Protein AF-A0AAW4ZM99-F1 (afdb_monomer)

Sequence (292 aa):
MDTIFTFDWLKVKPEVLDGIQNGMITLRDGVAYWAEGTGKAGIAQHMPLKQVPFDPEKLNDISKLIQSTHTTQMAAIGLSTTIIIGAIVVQTMYLAKKIDKLQKTIDLISSDINAQNVMFYMEKLSKYFGAIESARVLLLDKSFVSETQDIAANLISQLSIERNEVLSLIDNLISFADQLTDRHLDQMLDFITMVLDIMPKAIYLESQLCDRYGKFNLSEHLMRENTKRYNITLQYYRDWCNSKTKATIRGISDPVALTFYEKKDDLKNLFNSSNNTALLQQLIRPSLDLVI

Foldseek 3Di:
DDKDKFFPVVPDDPCLVVCQVVVQWFDALQFIFGFPPNPDADTPGRTHIDIDDDDLVCLVPPVVVLVVPDPPDCNPGDLAHRSFLRVLVSLLVVVVVVLVVLVVLLVVVCVPDPNPVSVVLNVLSCQLSVLLVVLSVVSNDLVCLVVCVVVLVVSLVSNVVSLVVNLVVLVVLLVCLVVDDLSNNLSSLSNSLSCLLSSLSSLLSSLSSCVSNVNNVVSLVSLQVSLVSSVVSLVSNVVSLVVLCVCVVVVVDDPNNVSSVVCVVSNVCSNPPPVSVSSSDRGGGGRHDPPD

Secondary structure (DSSP, 8-state):
-EEEEEE-GGGS-HHHHHHHHTTSEEEETTEEEEBTTSS--SEEEEPPEEEEEE-GGGGGGHHHHHHTT-SSS-TTS-TTTTTHHHHHHHHHHHHHHHHHHHHHHHHHHHTTS-THHHHHHHHHHHHHHHHHHHHHHHHH-STTTTTSHHHHHHHHHHHHHHHHHHHHHHHHHHHHGGGS-HHHHHHHHHHHHHHHHHHHHHHHHHHHHHHHTT-HHHHHHHHHHHHHHHHHHHHHHHHHHHHHHHHHHTT---THHHHHHHTHHHHHHHHT-HHHHHHTPPPPPB------

Solvent-accessible surface area (backbone atoms only — not comparable to full-atom values): 16400 Å² total; per-residue (Å²): 126,52,74,36,63,38,69,33,68,91,73,51,53,68,70,56,53,53,24,40,68,72,63,39,30,34,62,53,91,58,29,31,21,19,13,60,92,62,90,51,58,31,78,75,42,76,60,45,73,37,80,42,85,40,62,81,89,53,56,89,41,54,66,48,65,63,51,72,68,64,76,90,78,60,91,87,56,71,81,75,41,65,62,44,75,44,48,45,58,53,50,50,56,49,44,53,55,46,49,55,48,47,52,54,52,43,56,65,46,39,79,79,42,83,56,65,65,53,52,53,55,50,50,43,50,52,52,32,51,52,45,49,52,52,51,50,58,63,66,74,49,78,86,50,49,82,82,40,51,71,59,49,55,54,48,57,51,48,44,57,52,31,51,52,53,42,53,51,48,48,55,48,50,64,70,50,46,84,78,53,57,68,74,56,39,51,51,49,50,54,48,52,52,52,51,65,61,45,47,39,60,52,52,39,50,54,28,48,54,28,44,72,73,70,36,50,70,56,19,29,52,48,34,47,52,50,38,51,55,49,51,53,49,54,48,53,52,49,52,52,55,50,51,51,55,51,41,39,75,72,65,53,89,50,82,58,45,56,54,57,61,75,43,43,64,63,53,51,48,60,77,64,36,64,65,50,56,47,53,45,51,71,59,73,59,64,20,66,68,77,79,124

Mean predicted aligned error: 10.96 Å

Radius of gyration: 20.97 Å; Cα contacts (8 Å, |Δi|>4): 303; chains: 1; bounding box: 59×44×62 Å

pLDDT: mean 72.01, std 17.91, range [28.47, 95.94]

Organism: Photobacterium phosphoreum (NCBI:txid659)

Structure (mmCIF, N/CA/C/O backbone):
data_AF-A0AAW4ZM99-F1
#
_entry.id   AF-A0AAW4ZM99-F1
#
loop_
_atom_site.group_PDB
_atom_site.id
_atom_site.type_symbol
_atom_site.label_atom_id
_atom_site.label_alt_id
_atom_site.label_comp_id
_atom_site.label_asym_id
_atom_site.label_entity_id
_atom_site.label_seq_id
_atom_site.pdbx_PDB_ins_code
_atom_site.Cartn_x
_atom_site.Cartn_y
_atom_site.Cartn_z
_atom_site.occupancy
_atom_site.B_iso_or_equiv
_atom_site.auth_seq_id
_atom_site.auth_comp_id
_atom_site.auth_asym_id
_atom_site.auth_atom_id
_atom_site.pdbx_PDB_model_num
ATOM 1 N N . MET A 1 1 ? -1.207 -26.743 5.760 1.00 48.69 1 MET A N 1
ATOM 2 C CA . MET A 1 1 ? -2.203 -25.702 5.438 1.00 48.69 1 MET A CA 1
ATOM 3 C C . MET A 1 1 ? -2.152 -24.712 6.569 1.00 48.69 1 MET A C 1
ATOM 5 O O . MET A 1 1 ? -2.410 -25.112 7.699 1.00 48.69 1 MET A O 1
ATOM 9 N N . ASP A 1 2 ? -1.763 -23.480 6.272 1.00 51.44 2 ASP A N 1
ATOM 10 C CA . ASP A 1 2 ? -1.769 -22.410 7.265 1.00 51.44 2 ASP A CA 1
ATOM 11 C C . ASP A 1 2 ? -3.201 -21.901 7.446 1.00 51.44 2 ASP A C 1
ATOM 13 O O . ASP A 1 2 ? -4.059 -22.105 6.588 1.00 51.44 2 ASP A O 1
ATOM 17 N N . THR A 1 3 ? -3.494 -21.268 8.575 1.00 53.41 3 THR A N 1
ATOM 18 C CA . THR A 1 3 ? -4.812 -20.685 8.856 1.00 53.41 3 THR A CA 1
ATOM 19 C C . THR A 1 3 ? -4.704 -19.174 8.925 1.00 53.41 3 THR A C 1
ATOM 21 O O . THR A 1 3 ? -3.813 -18.650 9.591 1.00 53.41 3 THR A O 1
ATOM 24 N N . ILE A 1 4 ? -5.642 -18.473 8.292 1.00 55.59 4 ILE A N 1
ATOM 25 C CA . ILE A 1 4 ? -5.783 -17.017 8.413 1.00 55.59 4 ILE A CA 1
ATOM 26 C C . ILE A 1 4 ? -7.093 -16.673 9.120 1.00 55.59 4 ILE A C 1
ATOM 28 O O . ILE A 1 4 ? -8.043 -17.458 9.114 1.00 55.59 4 ILE A O 1
ATOM 32 N N . PHE A 1 5 ? -7.160 -15.479 9.702 1.00 60.97 5 PHE A N 1
ATOM 33 C CA . PHE A 1 5 ? -8.406 -14.919 10.217 1.00 60.97 5 PHE A CA 1
ATOM 34 C C . PHE A 1 5 ? -9.074 -14.036 9.160 1.00 60.97 5 PHE A C 1
ATOM 36 O O . PHE A 1 5 ? -8.413 -13.234 8.501 1.00 60.97 5 PHE A O 1
ATOM 43 N N . THR A 1 6 ? -10.390 -14.172 9.023 1.00 60.94 6 THR A N 1
ATOM 44 C CA . THR A 1 6 ? -11.254 -13.323 8.187 1.00 60.94 6 THR A CA 1
ATOM 45 C C . THR A 1 6 ? -12.516 -12.939 8.958 1.00 60.94 6 THR A C 1
ATOM 47 O O . THR A 1 6 ? -12.786 -13.513 10.016 1.00 60.94 6 THR A O 1
ATOM 50 N N . PHE A 1 7 ? -13.300 -11.981 8.460 1.00 66.44 7 PHE A N 1
ATOM 51 C CA . PHE A 1 7 ? -14.547 -11.592 9.118 1.00 66.44 7 PHE A CA 1
ATOM 52 C C . PHE A 1 7 ? -15.607 -12.691 9.004 1.00 66.44 7 PHE A C 1
ATOM 54 O O . PHE A 1 7 ? -15.829 -13.301 7.953 1.00 66.44 7 PHE A O 1
ATOM 61 N N . ASP A 1 8 ? -16.290 -12.937 10.115 1.00 73.69 8 ASP A N 1
ATOM 62 C CA . ASP A 1 8 ? -17.460 -13.796 10.174 1.00 73.69 8 ASP A CA 1
ATOM 63 C C . ASP A 1 8 ? -18.710 -12.979 9.835 1.00 73.69 8 ASP A C 1
ATOM 65 O O . ASP A 1 8 ? -19.460 -12.557 10.712 1.00 73.69 8 ASP A O 1
ATOM 69 N N . TRP A 1 9 ? -18.917 -12.728 8.541 1.00 75.12 9 TRP A N 1
ATOM 70 C CA . TRP A 1 9 ? -20.028 -11.914 8.034 1.00 75.12 9 TRP A CA 1
ATOM 71 C C . TRP A 1 9 ? -21.414 -12.388 8.489 1.00 75.12 9 TRP A C 1
ATOM 73 O O . TRP A 1 9 ? -22.319 -11.572 8.619 1.00 75.12 9 TRP A O 1
ATOM 83 N N . LEU A 1 10 ? -21.569 -13.676 8.812 1.00 77.19 10 LEU A N 1
ATOM 84 C CA . LEU A 1 10 ? -22.813 -14.233 9.356 1.00 77.19 10 LEU A CA 1
ATOM 85 C C . LEU A 1 10 ? -23.133 -13.717 10.768 1.00 77.19 10 LEU A C 1
ATOM 87 O O . LEU A 1 10 ? -24.280 -13.776 11.200 1.00 77.19 10 LEU A O 1
ATOM 91 N N . LYS A 1 11 ? -22.124 -13.222 11.492 1.00 81.62 11 LYS A N 1
ATOM 92 C CA . LYS A 1 11 ? -22.247 -12.644 12.838 1.00 81.62 11 LYS A CA 1
ATOM 93 C C . LYS A 1 11 ? -22.223 -11.111 12.835 1.00 81.62 11 LYS A C 1
ATOM 95 O O . LYS A 1 11 ? -22.213 -10.490 13.901 1.00 81.62 11 LYS A O 1
ATOM 100 N N . VAL A 1 12 ? -22.179 -10.484 11.662 1.00 79.19 12 VAL A N 1
ATOM 101 C CA . VAL A 1 12 ? -22.263 -9.025 11.536 1.00 79.19 12 VAL A CA 1
ATOM 102 C C . VAL A 1 12 ? -23.731 -8.611 11.628 1.00 79.19 12 VAL A C 1
ATOM 104 O O . VAL A 1 12 ? -24.602 -9.250 11.040 1.00 79.19 12 VAL A O 1
ATOM 107 N N . LYS A 1 13 ? -24.025 -7.563 12.406 1.00 88.44 13 LYS A N 1
ATOM 108 C CA . LYS A 1 13 ? -25.397 -7.069 12.588 1.00 88.44 13 LYS A CA 1
ATOM 109 C C . LYS A 1 13 ? -25.975 -6.612 11.235 1.00 88.44 13 LYS A C 1
ATOM 111 O O . LYS A 1 13 ? -25.251 -5.950 10.492 1.00 88.44 13 LYS A O 1
ATOM 116 N N . PRO A 1 14 ? -27.268 -6.850 10.941 1.00 86.69 14 PRO A N 1
ATOM 117 C CA . PRO A 1 14 ? -27.900 -6.376 9.705 1.00 86.69 14 PRO A CA 1
ATOM 118 C C . PRO A 1 14 ? -27.740 -4.868 9.476 1.00 86.69 14 PRO A C 1
ATOM 120 O O . PRO A 1 14 ? -27.336 -4.456 8.400 1.00 86.69 14 PRO A O 1
ATOM 123 N N . GLU A 1 15 ? -27.923 -4.052 10.518 1.00 87.81 15 GLU A N 1
ATOM 124 C CA . GLU A 1 15 ? -27.709 -2.597 10.451 1.00 87.81 15 GLU A CA 1
ATOM 125 C C . GLU A 1 15 ? -26.266 -2.225 10.070 1.00 87.81 15 GLU A C 1
ATOM 127 O O . GLU A 1 15 ? -26.036 -1.239 9.373 1.00 87.81 15 GLU A O 1
ATOM 132 N N . VAL A 1 16 ? -25.288 -3.022 10.510 1.00 80.69 16 VAL A N 1
ATOM 133 C CA . VAL A 1 16 ? -23.881 -2.811 10.159 1.00 80.69 16 VAL A CA 1
ATOM 134 C C . VAL A 1 16 ? -23.637 -3.190 8.707 1.00 80.69 16 VAL A C 1
ATOM 136 O O . VAL A 1 16 ? -22.974 -2.444 7.997 1.00 80.69 16 VAL A O 1
ATOM 139 N N . LEU A 1 17 ? -24.207 -4.306 8.249 1.00 75.75 17 LEU A N 1
ATOM 140 C CA . LEU A 1 17 ? -24.152 -4.707 6.845 1.00 75.75 17 LEU A CA 1
ATOM 141 C C . LE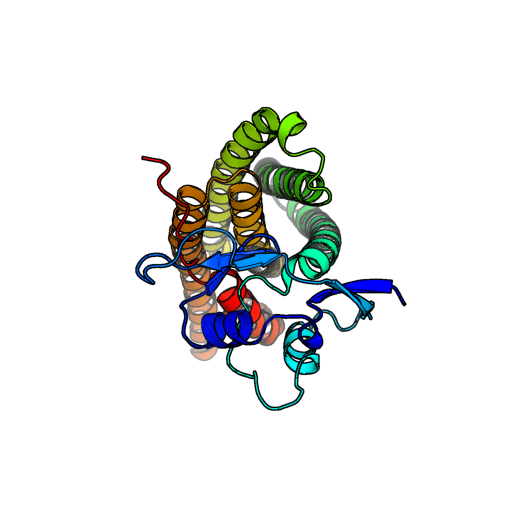U A 1 17 ? -24.751 -3.614 5.959 1.00 75.75 17 LEU A C 1
ATOM 143 O O . LEU A 1 17 ? -24.023 -3.079 5.127 1.00 75.75 17 LEU A O 1
ATOM 147 N N . ASP A 1 18 ? -26.004 -3.222 6.199 1.00 76.00 18 ASP A N 1
ATOM 148 C CA . ASP A 1 18 ? -26.724 -2.179 5.456 1.00 76.00 18 ASP A CA 1
ATOM 149 C C . ASP A 1 18 ? -25.990 -0.833 5.491 1.00 76.00 18 ASP A C 1
ATOM 151 O O . ASP A 1 18 ? -25.879 -0.144 4.474 1.00 76.00 18 ASP A O 1
ATOM 155 N N . GLY A 1 19 ? -25.441 -0.462 6.651 1.00 75.69 19 GLY A N 1
ATOM 156 C CA . GLY A 1 19 ? -24.645 0.749 6.800 1.00 75.69 19 GLY A CA 1
ATOM 157 C C . GLY A 1 19 ? -23.363 0.717 5.966 1.00 75.69 19 GLY A C 1
ATOM 158 O O . GLY A 1 19 ? -23.014 1.733 5.369 1.00 75.69 19 GLY A O 1
ATOM 159 N N . ILE A 1 20 ? -22.691 -0.435 5.856 1.00 73.94 20 ILE A N 1
ATOM 160 C CA . ILE A 1 20 ? -21.535 -0.596 4.959 1.00 73.94 20 ILE A CA 1
ATOM 161 C C . ILE A 1 20 ? -21.994 -0.504 3.493 1.00 73.94 20 ILE A C 1
ATOM 163 O O . ILE A 1 20 ? -21.316 0.144 2.697 1.00 73.94 20 ILE A O 1
ATOM 167 N N . GLN A 1 21 ? -23.144 -1.091 3.122 1.00 67.88 21 GLN A N 1
ATOM 168 C CA . GLN A 1 21 ? -23.642 -1.046 1.733 1.00 67.88 21 GLN A CA 1
ATOM 169 C C . GLN A 1 21 ? -23.939 0.380 1.267 1.00 67.88 21 GLN A C 1
ATOM 171 O O . GLN A 1 21 ? -23.644 0.740 0.129 1.00 67.88 21 GLN A O 1
ATOM 176 N N . ASN A 1 22 ? -24.494 1.193 2.162 1.00 75.56 22 ASN A N 1
ATOM 177 C CA . ASN A 1 22 ? -24.948 2.546 1.856 1.00 75.56 22 ASN A CA 1
ATOM 178 C C . ASN A 1 22 ? -23.913 3.630 2.210 1.00 75.56 22 ASN A C 1
ATOM 180 O O . ASN A 1 22 ? -24.234 4.816 2.182 1.00 75.56 22 ASN A O 1
ATOM 184 N N . GLY A 1 23 ? -22.683 3.243 2.571 1.00 73.81 23 GLY A N 1
ATOM 185 C CA . GLY A 1 23 ? -21.592 4.170 2.901 1.00 73.81 23 GLY A CA 1
ATOM 186 C C . GLY A 1 23 ? -21.747 4.908 4.237 1.00 73.81 23 GLY A C 1
ATOM 187 O O . GLY A 1 23 ? -20.990 5.834 4.516 1.00 73.81 23 GLY A O 1
ATOM 188 N N . MET A 1 24 ? -22.705 4.505 5.075 1.00 78.94 24 MET A N 1
ATOM 189 C CA . MET A 1 24 ? -22.930 5.076 6.407 1.00 78.94 24 MET A CA 1
ATOM 190 C C . MET A 1 24 ? -21.993 4.498 7.473 1.00 78.94 24 MET A C 1
ATOM 192 O O . MET A 1 24 ? -21.856 5.075 8.549 1.00 78.94 24 MET A O 1
ATOM 196 N N . ILE A 1 25 ? -21.360 3.358 7.201 1.00 79.69 25 ILE A N 1
ATOM 197 C CA . ILE A 1 25 ? -20.378 2.729 8.082 1.00 79.69 25 ILE A CA 1
ATOM 198 C C . ILE A 1 25 ? -19.076 2.520 7.321 1.00 79.69 25 ILE A C 1
ATOM 200 O O . ILE A 1 25 ? -19.060 2.009 6.203 1.00 79.69 25 ILE A O 1
ATOM 204 N N . THR A 1 26 ? -17.977 2.882 7.973 1.00 76.62 26 THR A N 1
ATOM 205 C CA . THR A 1 26 ? -16.611 2.638 7.516 1.00 76.62 26 THR A CA 1
ATOM 206 C C . THR A 1 26 ? -15.941 1.620 8.429 1.00 76.62 26 THR A C 1
ATOM 208 O O . THR A 1 26 ? -16.174 1.596 9.638 1.00 76.62 26 THR A O 1
ATOM 211 N N . LEU A 1 27 ? -15.105 0.759 7.861 1.00 76.12 27 LEU A N 1
ATOM 212 C CA . LEU A 1 27 ? -14.316 -0.195 8.626 1.00 76.12 27 LEU A CA 1
ATOM 213 C C . LEU A 1 27 ? -12.922 0.405 8.840 1.00 76.12 27 LEU A C 1
ATOM 215 O O . LEU A 1 27 ? -12.308 0.903 7.903 1.00 76.12 27 LEU A O 1
ATOM 219 N N . ARG A 1 28 ? -12.404 0.387 10.069 1.00 73.62 28 ARG A N 1
ATOM 220 C CA . ARG A 1 28 ? -11.026 0.803 10.390 1.00 73.62 28 ARG A CA 1
ATOM 221 C C . ARG A 1 28 ? -10.448 -0.170 11.409 1.00 73.62 28 ARG A C 1
ATOM 223 O O . ARG A 1 28 ? -11.099 -0.445 12.412 1.00 73.62 28 ARG A O 1
ATOM 230 N N . ASP A 1 29 ? -9.267 -0.727 11.136 1.00 72.56 29 ASP A N 1
ATOM 231 C CA . ASP A 1 29 ? -8.556 -1.638 12.050 1.00 72.56 29 ASP A CA 1
ATOM 232 C C . ASP A 1 29 ? -9.468 -2.743 12.647 1.00 72.56 29 ASP A C 1
ATOM 234 O O . ASP A 1 29 ? -9.487 -2.991 13.849 1.00 72.56 29 ASP A O 1
ATOM 238 N N . GLY A 1 30 ? -10.300 -3.400 11.831 1.00 71.50 30 GLY A N 1
ATOM 239 C CA . GLY A 1 30 ? -11.198 -4.470 12.306 1.00 71.50 30 GLY A CA 1
ATOM 240 C C . GLY A 1 30 ? -12.411 -4.010 13.129 1.00 71.50 30 GLY A C 1
ATOM 241 O O . GLY A 1 30 ? -13.061 -4.829 13.782 1.00 71.50 30 GLY A O 1
ATOM 242 N N . VAL A 1 31 ? -12.735 -2.719 13.110 1.00 78.56 31 VAL A N 1
ATOM 243 C CA . VAL A 1 31 ? -13.883 -2.135 13.810 1.00 78.56 31 VAL A CA 1
ATOM 244 C C . VAL A 1 31 ? -14.746 -1.353 12.820 1.00 78.56 31 VAL A C 1
ATOM 246 O O . VAL A 1 31 ? -14.236 -0.609 11.986 1.00 78.56 31 VAL A O 1
ATOM 249 N N . ALA A 1 32 ? -16.060 -1.545 12.890 1.00 83.56 32 ALA A N 1
ATOM 250 C CA . ALA A 1 32 ? -17.050 -0.778 12.147 1.00 83.56 32 ALA A CA 1
ATOM 251 C C . ALA A 1 32 ? -17.391 0.504 12.908 1.00 83.56 32 ALA A C 1
ATOM 253 O O . ALA A 1 32 ? -17.839 0.443 14.055 1.00 83.56 32 ALA A O 1
ATOM 254 N N . TYR A 1 33 ? -17.211 1.647 12.253 1.00 82.31 33 TYR A N 1
ATOM 255 C CA . TYR A 1 33 ? -17.519 2.979 12.761 1.00 82.31 33 TYR A CA 1
ATOM 256 C C . TYR A 1 33 ? -18.600 3.635 11.916 1.00 82.31 33 TYR A C 1
ATOM 258 O O . TYR A 1 33 ? -18.618 3.469 10.696 1.00 82.31 33 TYR A O 1
ATOM 266 N N . TRP A 1 34 ? -19.450 4.441 12.543 1.00 86.00 34 TRP A N 1
ATOM 267 C CA . TRP A 1 34 ? -20.324 5.340 11.795 1.00 86.00 34 TRP A CA 1
ATOM 268 C C . TRP A 1 34 ? -19.491 6.364 11.025 1.00 86.00 34 TRP A C 1
ATOM 270 O O . TRP A 1 34 ? -18.500 6.882 11.540 1.00 86.00 34 TRP A O 1
ATOM 280 N N . ALA A 1 35 ? -19.862 6.633 9.779 1.00 84.38 35 ALA A N 1
ATOM 281 C CA . ALA A 1 35 ? -19.223 7.652 8.961 1.00 84.38 35 ALA A CA 1
ATOM 282 C C . ALA A 1 35 ? -19.687 9.055 9.379 1.00 84.38 35 ALA A C 1
ATOM 284 O O . ALA A 1 35 ? -20.795 9.247 9.894 1.00 84.38 35 ALA A O 1
ATOM 285 N N . GLU A 1 36 ? -18.837 10.051 9.144 1.00 80.00 36 GLU A N 1
ATOM 286 C CA . GLU A 1 36 ? -19.191 11.455 9.352 1.00 80.00 36 GLU A CA 1
ATOM 287 C C . GLU A 1 36 ? -20.404 11.864 8.492 1.00 80.00 36 GLU A C 1
ATOM 289 O O . GLU A 1 36 ? -20.566 11.414 7.360 1.00 80.00 36 GLU A O 1
ATOM 294 N N . GLY A 1 37 ? -21.289 12.703 9.043 1.00 79.44 37 GLY A N 1
ATOM 295 C CA . GLY A 1 37 ? -22.491 13.180 8.344 1.00 79.44 37 GLY A CA 1
ATOM 296 C C . GLY A 1 37 ? -23.702 12.239 8.385 1.00 79.44 37 GLY A C 1
ATOM 297 O O . GLY A 1 37 ? -24.747 12.582 7.842 1.00 79.44 37 GLY A O 1
ATOM 298 N N . THR A 1 38 ? -23.607 11.087 9.059 1.00 80.19 38 THR A N 1
ATOM 299 C CA . THR A 1 38 ? -24.712 10.108 9.164 1.00 80.19 38 THR A CA 1
ATOM 300 C C . THR A 1 38 ? -25.672 10.362 10.332 1.00 80.19 38 THR A C 1
ATOM 302 O O . THR A 1 38 ? -26.704 9.702 10.440 1.00 80.19 38 THR A O 1
ATOM 305 N N . GLY A 1 39 ? -25.341 11.297 11.230 1.00 80.94 39 GLY A N 1
ATOM 306 C CA . GLY A 1 39 ? -26.101 11.569 12.459 1.00 80.94 39 GLY A CA 1
ATOM 307 C C . GLY A 1 39 ? -25.886 10.546 13.583 1.00 80.94 39 GLY A C 1
ATOM 308 O O . GLY A 1 39 ? -26.437 10.720 14.667 1.00 80.94 39 GLY A O 1
ATOM 309 N N . LYS A 1 40 ? -25.075 9.506 13.348 1.00 85.19 40 LYS A N 1
ATOM 310 C CA . LYS A 1 40 ? -24.595 8.547 14.353 1.00 85.19 40 LYS A CA 1
ATOM 311 C C . LYS A 1 40 ? -23.076 8.658 14.482 1.00 85.19 40 LYS A C 1
ATOM 313 O O . LYS A 1 40 ? -22.402 9.047 13.530 1.00 85.19 40 LYS A O 1
ATOM 318 N N . ALA A 1 41 ? -22.549 8.303 15.648 1.00 87.00 41 ALA A N 1
ATOM 319 C CA . ALA A 1 41 ? -21.134 8.426 15.971 1.00 87.00 41 ALA A CA 1
ATOM 320 C C . ALA A 1 41 ? -20.634 7.223 16.784 1.00 87.00 41 ALA A C 1
ATOM 322 O O . ALA A 1 41 ? -21.416 6.454 17.347 1.00 87.00 41 ALA A O 1
ATOM 323 N N . GLY A 1 42 ? -19.318 7.029 16.779 1.00 86.81 42 GLY A N 1
ATOM 324 C CA . GLY A 1 42 ? -18.629 5.977 17.512 1.00 86.81 42 GLY A CA 1
ATOM 325 C C . GLY A 1 42 ? -18.614 4.614 16.813 1.00 86.81 42 GLY A C 1
ATOM 326 O O . GLY A 1 42 ? -18.766 4.484 15.594 1.00 86.81 42 GLY A O 1
ATOM 327 N 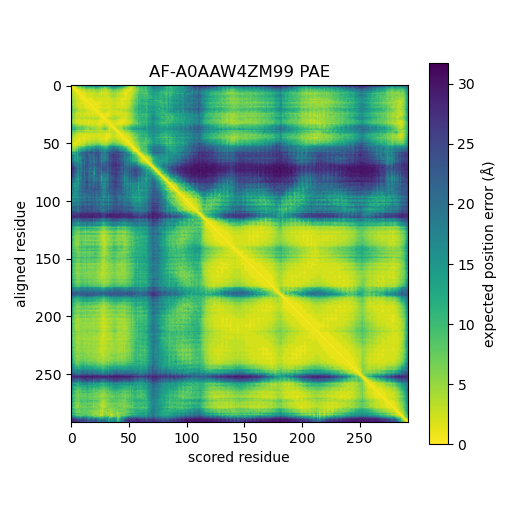N . ILE A 1 43 ? -18.366 3.580 17.619 1.00 89.81 43 ILE A N 1
ATOM 328 C CA . ILE A 1 43 ? -18.245 2.188 17.174 1.00 89.81 43 ILE A CA 1
ATOM 329 C C . ILE A 1 43 ? -19.641 1.599 16.952 1.00 89.81 43 ILE A C 1
ATOM 331 O O . ILE A 1 43 ? -20.426 1.464 17.887 1.00 89.81 43 ILE A O 1
ATOM 335 N N . ALA A 1 44 ? -19.924 1.170 15.724 1.00 88.31 44 ALA A N 1
ATOM 336 C CA . ALA A 1 44 ? -21.125 0.409 15.395 1.00 88.31 44 ALA A CA 1
ATOM 337 C C . ALA A 1 44 ? -20.989 -1.069 15.820 1.00 88.31 44 ALA A C 1
ATOM 339 O O . ALA A 1 44 ? -21.913 -1.658 16.399 1.00 88.31 44 ALA A O 1
ATOM 340 N N . GLN A 1 45 ? -19.827 -1.680 15.549 1.00 87.56 45 GLN A N 1
ATOM 341 C CA . GLN A 1 45 ? -19.528 -3.067 15.921 1.00 87.56 45 GLN A CA 1
ATOM 342 C C . GLN A 1 45 ? -18.028 -3.395 15.809 1.00 87.56 45 GLN A C 1
ATOM 344 O O . GLN A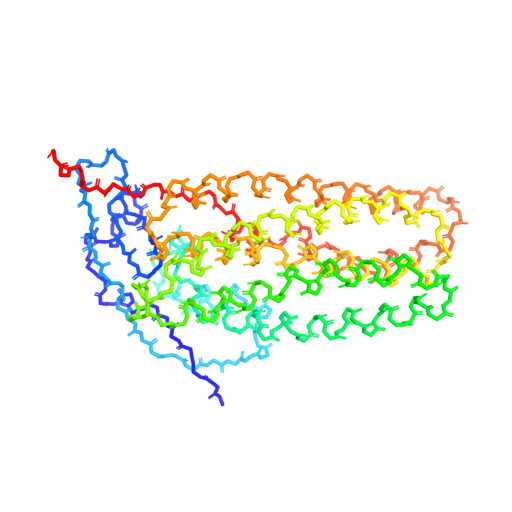 1 45 ? -17.383 -3.068 14.820 1.00 87.56 45 GLN A O 1
ATOM 349 N N . HIS A 1 46 ? -17.480 -4.139 16.773 1.00 85.44 46 HIS A N 1
ATOM 350 C CA . HIS A 1 46 ? -16.211 -4.851 16.576 1.00 85.44 46 HIS A CA 1
ATOM 351 C C . HIS A 1 46 ? -16.433 -6.051 15.652 1.00 85.44 46 HIS A C 1
ATOM 353 O O . HIS A 1 46 ? -17.325 -6.866 15.910 1.00 85.44 46 HIS A O 1
ATOM 359 N N . MET A 1 47 ? -15.648 -6.163 14.578 1.00 77.75 47 MET A N 1
ATOM 360 C CA . MET A 1 47 ? -15.913 -7.168 13.552 1.00 77.75 47 MET A CA 1
ATOM 361 C C . MET A 1 47 ? -15.575 -8.573 14.065 1.00 77.75 47 MET A C 1
ATOM 363 O O . MET A 1 47 ? -14.452 -8.809 14.516 1.00 77.75 47 MET A O 1
ATOM 367 N N . PRO A 1 48 ? -16.528 -9.521 14.012 1.00 76.38 48 PRO A N 1
ATOM 368 C CA . PRO A 1 48 ? -16.292 -10.885 14.457 1.00 76.38 48 PRO A CA 1
ATOM 369 C C . PRO A 1 48 ? -15.312 -11.578 13.508 1.00 76.38 48 PRO A C 1
ATOM 371 O O . PRO A 1 48 ? -15.399 -11.412 12.293 1.00 76.38 48 PRO A O 1
ATOM 374 N N . LEU A 1 49 ? -14.400 -12.378 14.058 1.00 70.81 49 LEU A N 1
ATOM 375 C CA . LEU A 1 49 ? -13.390 -13.109 13.294 1.00 70.81 49 LEU A CA 1
ATOM 376 C C . LEU A 1 49 ? -13.684 -14.610 13.277 1.00 70.81 49 LEU A C 1
ATOM 378 O O . LEU A 1 49 ? -14.153 -15.178 14.264 1.00 70.81 49 LEU A O 1
ATOM 382 N N . LYS A 1 50 ? -13.347 -15.261 12.164 1.00 64.88 50 LYS A N 1
ATOM 383 C CA . LYS A 1 50 ? -13.301 -16.719 12.021 1.00 64.88 50 LYS A CA 1
ATOM 384 C C . LYS A 1 50 ? -11.990 -17.151 11.377 1.00 64.88 50 LYS A C 1
ATOM 386 O O . LYS A 1 50 ? -11.418 -16.419 10.571 1.00 64.88 50 LYS A O 1
ATOM 391 N N . GLN A 1 51 ? -11.538 -18.350 11.719 1.00 65.00 51 GLN A N 1
ATOM 392 C CA . GLN A 1 51 ? -10.387 -18.971 11.071 1.00 65.00 51 GLN A CA 1
ATOM 393 C C . GLN A 1 51 ? -10.819 -19.656 9.779 1.00 65.00 51 GLN A C 1
ATOM 395 O O . GLN A 1 51 ? -11.860 -20.316 9.737 1.00 65.00 51 GLN A O 1
ATOM 400 N N . VAL A 1 52 ? -10.008 -19.513 8.736 1.00 60.66 52 VAL A N 1
ATOM 401 C CA . VAL A 1 52 ? -10.177 -20.225 7.470 1.00 60.66 52 VAL A CA 1
ATOM 402 C C . VAL A 1 52 ? -8.844 -20.828 7.022 1.00 60.66 52 VAL A C 1
ATOM 404 O O . VAL A 1 52 ? -7.793 -20.209 7.221 1.00 60.66 52 VAL A O 1
ATOM 407 N N . PRO A 1 53 ? -8.860 -22.038 6.437 1.00 60.72 53 PRO A N 1
ATOM 408 C CA . PRO A 1 53 ? -7.665 -22.637 5.867 1.00 60.72 53 PRO A CA 1
ATOM 409 C C . PRO A 1 53 ? -7.183 -21.816 4.667 1.00 60.72 53 PRO A C 1
ATOM 411 O O . PRO A 1 53 ? -7.980 -21.356 3.848 1.00 60.72 53 PRO A O 1
ATOM 414 N N . PHE A 1 54 ? -5.870 -21.644 4.570 1.00 57.19 54 PHE A N 1
ATOM 415 C CA . PHE A 1 54 ? -5.202 -20.819 3.578 1.00 57.19 54 PHE A CA 1
ATOM 416 C C . PHE A 1 54 ? -4.074 -21.583 2.885 1.00 57.19 54 PHE A C 1
ATOM 418 O O . PHE A 1 54 ? -3.352 -22.383 3.488 1.00 57.19 54 PHE A O 1
ATOM 425 N N . ASP A 1 55 ? -3.950 -21.312 1.591 1.00 53.66 55 ASP A N 1
ATOM 426 C CA . ASP A 1 55 ? -2.921 -21.848 0.713 1.00 53.66 55 ASP A CA 1
ATOM 427 C C . ASP A 1 55 ? -2.048 -20.682 0.214 1.00 53.66 55 ASP A C 1
ATOM 429 O O . ASP A 1 55 ? -2.512 -19.891 -0.618 1.00 53.66 55 ASP A O 1
ATOM 433 N N . PRO A 1 56 ? -0.809 -20.542 0.723 1.00 49.19 56 PRO A N 1
ATOM 434 C CA . PRO A 1 56 ? 0.099 -19.464 0.345 1.00 49.19 56 PRO A CA 1
ATOM 435 C C . PRO A 1 56 ? 0.410 -19.414 -1.154 1.00 49.19 56 PRO A C 1
ATOM 437 O O . PRO A 1 56 ? 0.695 -18.341 -1.674 1.00 49.19 56 PRO A O 1
ATOM 440 N N . GLU A 1 57 ? 0.321 -20.525 -1.889 1.00 45.97 57 GLU A N 1
ATOM 441 C CA . GLU A 1 57 ? 0.615 -20.526 -3.330 1.00 45.97 57 GLU A CA 1
ATOM 442 C C . GLU A 1 57 ? -0.501 -19.883 -4.170 1.00 45.97 57 GLU A C 1
ATOM 444 O O . GLU A 1 57 ? -0.274 -19.462 -5.304 1.00 45.97 57 GLU A O 1
ATOM 449 N N . LYS A 1 58 ? -1.698 -19.706 -3.595 1.00 47.97 58 LYS A N 1
ATOM 450 C CA . LYS A 1 58 ? -2.846 -19.041 -4.240 1.00 47.97 58 LYS A CA 1
ATOM 451 C C . LYS A 1 58 ? -2.902 -17.533 -3.978 1.00 47.97 58 LYS A C 1
ATOM 453 O O . LYS A 1 58 ? -3.885 -16.882 -4.322 1.00 47.97 58 LYS A O 1
ATOM 458 N N . LEU A 1 59 ? -1.834 -16.965 -3.415 1.00 44.06 59 LEU A N 1
ATOM 459 C CA . LEU A 1 59 ? -1.699 -15.542 -3.087 1.00 44.06 59 LEU A CA 1
ATOM 460 C C . LEU A 1 59 ? -1.889 -14.588 -4.259 1.00 44.06 59 LEU A C 1
ATOM 462 O O . LEU A 1 59 ? -2.375 -13.485 -4.047 1.00 44.06 59 LEU A O 1
ATOM 466 N N . ASN A 1 60 ? -1.528 -14.982 -5.480 1.00 43.34 60 ASN A N 1
ATOM 467 C CA . ASN A 1 60 ? -1.725 -14.119 -6.649 1.00 43.34 60 ASN A CA 1
ATOM 468 C C . ASN A 1 60 ? -3.215 -13.893 -6.968 1.00 43.34 60 ASN A C 1
ATOM 470 O O . ASN A 1 60 ? -3.562 -12.910 -7.615 1.00 43.34 60 ASN A O 1
ATOM 474 N N . ASP A 1 61 ? -4.096 -14.740 -6.433 1.00 45.22 61 ASP A N 1
ATOM 475 C CA . ASP A 1 61 ? -5.545 -14.599 -6.481 1.00 45.22 61 ASP A CA 1
ATOM 476 C C . ASP A 1 61 ? -6.086 -14.018 -5.155 1.00 45.22 61 ASP A C 1
ATOM 478 O O . ASP A 1 61 ? -7.031 -14.547 -4.565 1.00 45.22 61 ASP A O 1
ATOM 482 N N . ILE A 1 62 ? -5.552 -12.881 -4.682 1.00 43.53 62 ILE A N 1
ATOM 483 C CA . ILE A 1 62 ? -6.234 -12.057 -3.650 1.00 43.53 62 ILE A CA 1
ATOM 484 C C . ILE A 1 62 ? -7.701 -11.828 -4.065 1.00 43.53 62 ILE A C 1
ATOM 486 O O . ILE A 1 62 ? -8.607 -11.896 -3.238 1.00 43.53 62 ILE A O 1
ATOM 490 N N . SER A 1 63 ? -7.940 -11.699 -5.373 1.00 38.94 63 SER A N 1
ATOM 491 C CA . SER A 1 63 ? -9.239 -11.687 -6.050 1.00 38.94 63 SER A CA 1
ATOM 492 C C . SER A 1 63 ? -10.137 -12.882 -5.713 1.00 38.94 63 SER A C 1
ATOM 494 O O . SER A 1 63 ? -11.345 -12.711 -5.630 1.00 38.94 63 SER A O 1
ATOM 496 N N . LYS A 1 64 ? -9.595 -14.086 -5.485 1.00 37.81 64 LYS A N 1
ATOM 497 C CA . LYS A 1 64 ? -10.372 -15.257 -5.044 1.00 37.81 64 LYS A CA 1
ATOM 498 C C . LYS A 1 64 ? -10.575 -15.304 -3.543 1.00 37.81 64 LYS A C 1
ATOM 500 O O . LYS A 1 64 ? -11.571 -15.866 -3.117 1.00 37.81 64 LYS A O 1
ATOM 505 N N . LEU A 1 65 ? -9.716 -14.694 -2.730 1.00 39.34 65 LEU A N 1
ATOM 506 C CA . LEU A 1 65 ? -10.044 -14.479 -1.317 1.00 39.34 65 LEU A CA 1
ATOM 507 C C . LEU A 1 65 ? -11.206 -13.476 -1.197 1.00 39.34 65 LEU A C 1
ATOM 509 O O . LEU A 1 65 ? -12.157 -13.725 -0.466 1.00 39.34 65 LEU A O 1
ATOM 513 N N . ILE A 1 66 ? -11.174 -12.426 -2.025 1.00 38.97 66 ILE A N 1
ATOM 514 C CA . ILE A 1 66 ? -12.266 -11.473 -2.265 1.00 38.97 66 ILE A CA 1
ATOM 515 C C . ILE A 1 66 ? -13.529 -12.207 -2.757 1.00 38.97 66 ILE A C 1
ATOM 517 O O . ILE A 1 66 ? -14.602 -12.042 -2.176 1.00 38.97 66 ILE A O 1
ATOM 521 N N . GLN A 1 67 ? -13.396 -13.079 -3.766 1.00 34.88 67 GLN A N 1
ATOM 522 C CA . GLN A 1 67 ? -14.521 -13.782 -4.392 1.00 34.88 67 GLN A CA 1
ATOM 523 C C . GLN A 1 67 ? -15.032 -15.006 -3.610 1.00 34.88 67 GLN A C 1
ATOM 525 O O . GL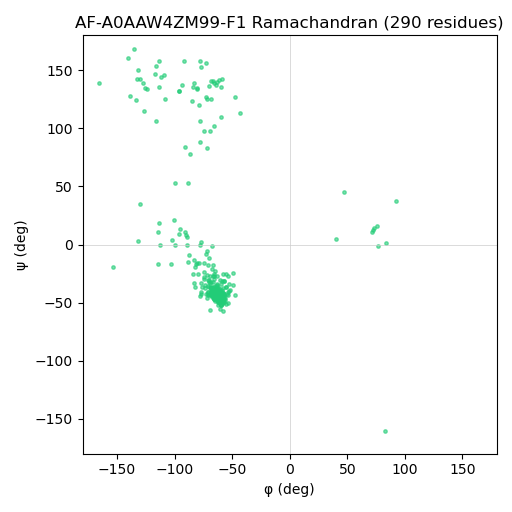N A 1 67 ? -16.193 -15.369 -3.732 1.00 34.88 67 GLN A O 1
ATOM 530 N N . SER A 1 68 ? -14.222 -15.660 -2.777 1.00 34.66 68 SER A N 1
ATOM 531 C CA . SER A 1 68 ? -14.638 -16.834 -1.982 1.00 34.66 68 SER A CA 1
ATOM 532 C C . SER A 1 68 ? -15.565 -16.467 -0.819 1.00 34.66 68 SER A C 1
ATOM 534 O O . SER A 1 68 ? -16.187 -17.336 -0.214 1.00 34.66 68 SER A O 1
ATOM 536 N N . THR A 1 69 ? -15.731 -15.167 -0.566 1.00 38.75 69 THR A N 1
ATOM 537 C CA . THR A 1 69 ? -16.785 -14.590 0.276 1.00 38.75 69 THR A CA 1
ATOM 538 C C . THR A 1 69 ? -18.146 -14.505 -0.438 1.00 38.75 69 THR A C 1
ATOM 540 O O . THR A 1 69 ? -19.121 -14.050 0.157 1.00 38.75 69 THR A O 1
ATOM 543 N N . HIS A 1 70 ? -18.250 -14.938 -1.704 1.00 32.84 70 HIS A N 1
ATOM 544 C CA . HIS A 1 70 ? -19.499 -14.918 -2.467 1.00 32.84 70 HIS A CA 1
ATOM 545 C C . HIS A 1 70 ? -20.434 -16.070 -2.081 1.00 32.84 70 HIS A C 1
ATOM 547 O O . HIS A 1 70 ? -20.527 -17.088 -2.763 1.00 32.84 70 HIS A O 1
ATOM 553 N N . THR A 1 71 ? -21.258 -15.829 -1.067 1.00 34.22 71 THR A N 1
ATOM 554 C CA . THR A 1 71 ? -22.688 -16.142 -1.182 1.00 34.22 71 THR A CA 1
ATOM 555 C C . THR A 1 71 ? -23.403 -14.896 -1.717 1.00 34.22 71 THR A C 1
ATOM 557 O O . THR A 1 71 ? -23.853 -14.044 -0.963 1.00 34.22 71 THR A O 1
ATOM 560 N N . THR A 1 72 ? -23.373 -14.757 -3.045 1.00 32.56 72 THR A N 1
ATOM 561 C CA . THR A 1 72 ? -24.329 -14.145 -4.001 1.00 32.56 72 THR A CA 1
ATOM 562 C C . THR A 1 72 ? -25.094 -12.831 -3.705 1.00 32.56 72 THR A C 1
ATOM 564 O O . THR A 1 72 ? -25.864 -12.419 -4.563 1.00 32.56 72 THR A O 1
ATOM 567 N N . GLN A 1 73 ? -24.893 -12.096 -2.605 1.00 29.11 73 GLN A N 1
ATOM 568 C CA . GLN A 1 73 ? -25.600 -10.810 -2.381 1.00 29.11 73 GLN A CA 1
ATOM 569 C C . GLN A 1 73 ? -24.729 -9.620 -1.943 1.00 29.11 73 GLN A C 1
ATOM 571 O O . GLN A 1 73 ? -25.254 -8.531 -1.750 1.00 29.11 73 GLN A O 1
ATOM 576 N N . MET A 1 74 ? -23.402 -9.763 -1.849 1.00 35.59 74 MET A N 1
ATOM 577 C CA . MET A 1 74 ? -22.522 -8.690 -1.341 1.00 35.59 74 MET A CA 1
ATOM 578 C C . MET A 1 74 ? -21.314 -8.391 -2.239 1.00 35.59 74 MET A C 1
ATOM 580 O O . MET A 1 74 ? -20.232 -8.065 -1.766 1.00 35.59 74 MET A O 1
ATOM 584 N N . ALA A 1 75 ? -21.483 -8.495 -3.559 1.00 28.47 75 ALA A N 1
ATOM 585 C CA . ALA A 1 75 ? -20.387 -8.364 -4.526 1.00 28.47 75 ALA A CA 1
ATOM 586 C C . ALA A 1 75 ? -19.839 -6.928 -4.709 1.00 28.47 75 ALA A C 1
ATOM 588 O O . ALA A 1 75 ? -18.852 -6.749 -5.415 1.00 28.47 75 ALA A O 1
ATOM 589 N N . ALA A 1 76 ? -20.450 -5.908 -4.095 1.00 30.89 76 ALA A N 1
ATOM 590 C CA . ALA A 1 76 ? -20.061 -4.503 -4.279 1.00 30.89 76 ALA A CA 1
ATOM 591 C C . ALA A 1 76 ? -19.446 -3.843 -3.027 1.00 30.89 76 ALA A C 1
ATOM 593 O O . ALA A 1 76 ? -19.110 -2.664 -3.054 1.00 30.89 76 ALA A O 1
ATOM 594 N N . ILE A 1 77 ? -19.329 -4.571 -1.913 1.00 34.00 77 ILE A N 1
ATOM 595 C CA . ILE A 1 77 ? -19.372 -3.964 -0.578 1.00 34.00 77 ILE A CA 1
ATOM 596 C C . ILE A 1 77 ? -18.132 -4.374 0.237 1.00 34.00 77 ILE A C 1
ATOM 598 O O . ILE A 1 77 ? -17.967 -5.537 0.588 1.00 34.00 77 ILE A O 1
ATOM 602 N N . GLY A 1 78 ? -17.265 -3.409 0.572 1.00 32.84 78 GLY A N 1
ATOM 603 C CA . GLY A 1 78 ? -16.340 -3.527 1.715 1.00 32.84 78 GLY A CA 1
ATOM 604 C C . GLY A 1 78 ? -14.931 -4.089 1.465 1.00 32.84 78 GLY A C 1
ATOM 605 O O . GLY A 1 78 ? -14.392 -4.783 2.330 1.00 32.84 78 GLY A O 1
ATOM 606 N N . LEU A 1 79 ? -14.302 -3.774 0.327 1.00 32.22 79 LEU A N 1
ATOM 607 C CA . LEU A 1 79 ? -12.917 -4.182 0.027 1.00 32.22 79 LEU A CA 1
ATOM 608 C C . LEU A 1 79 ? -11.828 -3.461 0.846 1.00 32.22 79 LEU A C 1
ATOM 610 O O . LEU A 1 79 ? -10.709 -3.963 0.917 1.00 32.22 79 LEU A O 1
ATOM 614 N N . SER A 1 80 ? -12.109 -2.317 1.475 1.00 36.72 80 SER A N 1
ATOM 615 C CA . SER A 1 80 ? -11.042 -1.410 1.929 1.00 36.72 80 SER A CA 1
ATOM 616 C C . SER A 1 80 ? -10.493 -1.655 3.339 1.00 36.72 80 SER A C 1
ATOM 618 O O . SER A 1 80 ? -9.590 -0.938 3.758 1.00 36.72 80 SER A O 1
ATOM 620 N N . THR A 1 81 ? -10.978 -2.645 4.099 1.00 41.34 81 THR A N 1
ATOM 621 C CA . THR A 1 81 ? -10.459 -2.841 5.479 1.00 41.34 81 THR A CA 1
ATOM 622 C C . THR A 1 81 ? -10.553 -4.261 6.024 1.00 41.34 81 THR A C 1
ATOM 624 O O . THR A 1 81 ? -9.834 -4.627 6.951 1.00 41.34 81 THR A O 1
ATOM 627 N N . THR A 1 82 ? -11.407 -5.097 5.439 1.00 35.94 82 THR A N 1
ATOM 628 C CA . THR A 1 82 ? -11.670 -6.459 5.925 1.00 35.94 82 THR A CA 1
ATOM 629 C C . THR A 1 82 ? -10.546 -7.454 5.629 1.00 35.94 82 THR A C 1
ATOM 631 O O . THR A 1 82 ? -10.391 -8.466 6.304 1.00 35.94 82 THR A O 1
ATOM 634 N N . ILE A 1 83 ? -9.731 -7.178 4.615 1.00 40.00 83 ILE A N 1
ATOM 635 C CA . ILE A 1 83 ? -8.798 -8.163 4.047 1.00 40.00 83 ILE A CA 1
ATOM 636 C C . ILE A 1 83 ? -7.484 -8.258 4.842 1.00 40.00 83 ILE A C 1
ATOM 638 O O . ILE A 1 83 ? -6.686 -9.174 4.645 1.00 40.00 83 ILE A O 1
ATOM 642 N N . ILE A 1 84 ? -7.210 -7.315 5.744 1.00 44.25 84 ILE A N 1
ATOM 643 C CA . ILE A 1 84 ? -5.840 -6.816 5.741 1.00 44.25 84 ILE A CA 1
ATOM 644 C C . ILE A 1 84 ? -4.961 -7.363 6.871 1.00 44.25 84 ILE A C 1
ATOM 646 O O . ILE A 1 84 ? -3.765 -7.432 6.672 1.00 44.25 84 ILE A O 1
ATOM 650 N N . ILE A 1 85 ? -5.469 -7.951 7.959 1.00 38.28 85 ILE A N 1
ATOM 651 C CA . ILE A 1 85 ? -4.564 -8.527 8.985 1.00 38.28 85 ILE A CA 1
ATOM 652 C C . ILE A 1 85 ? -3.872 -9.813 8.485 1.00 38.28 85 ILE A C 1
ATOM 654 O O . ILE A 1 85 ? -2.653 -9.943 8.588 1.00 38.28 85 ILE A O 1
ATOM 658 N N . GLY A 1 86 ? -4.619 -10.736 7.867 1.00 35.31 86 GLY A N 1
ATOM 659 C CA . GLY A 1 86 ? -4.049 -11.952 7.269 1.00 35.31 86 GLY A CA 1
ATOM 660 C C . GLY A 1 86 ? -3.230 -11.663 6.007 1.00 35.31 86 GLY A C 1
ATOM 661 O O . GLY A 1 86 ? -2.134 -12.196 5.844 1.00 35.31 86 GLY A O 1
ATOM 662 N N . ALA A 1 87 ? -3.716 -10.761 5.144 1.00 40.44 87 ALA A N 1
ATOM 663 C CA . ALA A 1 87 ? -2.993 -10.354 3.944 1.00 40.44 87 ALA A CA 1
ATOM 664 C C . ALA A 1 87 ? -1.738 -9.527 4.261 1.00 40.44 87 ALA A C 1
ATOM 666 O O . ALA A 1 87 ? -0.757 -9.707 3.561 1.00 40.44 87 ALA A O 1
ATOM 667 N N . ILE A 1 88 ? -1.712 -8.703 5.319 1.00 40.06 88 ILE A N 1
ATOM 668 C CA . ILE A 1 88 ? -0.513 -7.983 5.788 1.00 40.06 88 ILE A CA 1
ATOM 669 C C . ILE A 1 88 ? 0.579 -8.972 6.153 1.00 40.06 88 ILE A C 1
ATOM 671 O O . ILE A 1 88 ? 1.684 -8.835 5.657 1.00 40.06 88 ILE A O 1
ATOM 675 N N . VAL A 1 89 ? 0.279 -9.963 7.001 1.00 38.03 89 VAL A N 1
ATOM 676 C CA . VAL A 1 89 ? 1.280 -10.930 7.481 1.00 38.03 89 VAL A CA 1
ATOM 677 C C . VAL A 1 89 ? 1.869 -11.725 6.320 1.00 38.03 89 VAL A C 1
ATOM 679 O O . VAL A 1 89 ? 3.074 -11.954 6.256 1.00 38.03 89 VAL A O 1
ATOM 682 N N . VAL A 1 90 ? 1.022 -12.105 5.368 1.00 40.41 90 VAL A N 1
ATOM 683 C CA . VAL A 1 90 ? 1.447 -12.858 4.194 1.00 40.41 90 VAL A CA 1
ATOM 684 C C . VAL A 1 90 ? 2.160 -11.959 3.166 1.00 40.41 90 VAL A C 1
ATOM 686 O O . VAL A 1 90 ? 3.153 -12.373 2.569 1.00 40.41 90 VAL A O 1
ATOM 689 N N . GLN A 1 91 ? 1.723 -10.708 2.997 1.00 38.00 91 GLN A N 1
ATOM 690 C CA . GLN A 1 91 ? 2.373 -9.715 2.137 1.00 38.00 91 GLN A CA 1
ATOM 691 C C . GLN A 1 91 ? 3.702 -9.233 2.714 1.00 38.00 91 GLN A C 1
ATOM 693 O O . GLN A 1 91 ? 4.590 -8.945 1.925 1.00 38.00 91 GLN A O 1
ATOM 698 N N . THR A 1 92 ? 3.893 -9.190 4.036 1.00 43.38 92 THR A N 1
ATOM 699 C CA . THR A 1 92 ? 5.190 -8.863 4.646 1.00 43.38 92 THR A CA 1
ATOM 700 C C . THR A 1 92 ? 6.165 -10.038 4.604 1.00 43.38 92 THR A C 1
ATOM 702 O O . THR A 1 92 ? 7.348 -9.834 4.357 1.00 43.38 92 THR A O 1
ATOM 705 N N . MET A 1 93 ? 5.692 -11.288 4.700 1.00 41.47 93 MET A N 1
ATOM 706 C CA . MET A 1 93 ? 6.525 -12.456 4.369 1.00 41.47 93 MET A CA 1
ATOM 707 C C . MET A 1 93 ? 6.940 -12.464 2.890 1.00 41.47 93 MET A C 1
ATOM 709 O O . MET A 1 93 ? 8.074 -12.806 2.553 1.00 41.47 93 MET A O 1
ATOM 713 N N . TYR A 1 94 ? 6.030 -12.072 1.997 1.00 47.75 94 TYR A N 1
ATOM 714 C CA . TYR A 1 94 ? 6.326 -11.881 0.578 1.00 47.75 94 TYR A CA 1
ATOM 715 C C . TYR A 1 94 ? 7.273 -10.695 0.344 1.00 47.75 94 TYR A C 1
ATOM 717 O O . TYR A 1 94 ? 8.165 -10.784 -0.495 1.00 47.75 94 TYR A O 1
ATOM 725 N N . LEU A 1 95 ? 7.128 -9.622 1.124 1.00 50.72 95 LEU A N 1
ATOM 726 C CA . LEU A 1 95 ? 7.984 -8.443 1.118 1.00 50.72 95 LEU A CA 1
ATOM 727 C C . LEU A 1 95 ? 9.411 -8.789 1.533 1.00 50.72 95 LEU A C 1
ATOM 729 O O . LEU A 1 95 ? 10.328 -8.459 0.797 1.00 50.72 95 LEU A O 1
ATOM 733 N N . ALA A 1 96 ? 9.601 -9.521 2.631 1.00 48.25 96 ALA A N 1
ATOM 734 C CA . ALA A 1 96 ? 10.914 -9.996 3.066 1.00 48.25 96 ALA A CA 1
ATOM 735 C C . ALA A 1 96 ? 11.592 -10.847 1.977 1.00 48.25 96 ALA A C 1
ATOM 737 O O . ALA A 1 96 ? 12.722 -10.574 1.585 1.00 48.25 96 ALA A O 1
ATOM 738 N N . LYS A 1 97 ? 10.859 -11.797 1.378 1.00 54.38 97 LYS A N 1
ATOM 739 C CA . LYS A 1 97 ? 11.368 -12.605 0.252 1.00 54.38 97 LYS A CA 1
ATOM 740 C C . LYS A 1 97 ? 11.691 -11.768 -0.991 1.00 54.38 97 LYS A C 1
ATOM 742 O O . LYS A 1 97 ? 12.630 -12.083 -1.721 1.00 54.38 97 LYS A O 1
ATOM 747 N N . LYS A 1 98 ? 10.906 -10.724 -1.268 1.00 57.72 98 LYS A N 1
ATOM 748 C CA . LYS A 1 98 ? 11.158 -9.795 -2.375 1.00 57.72 98 LYS A CA 1
ATOM 749 C C . LYS A 1 98 ? 12.335 -8.870 -2.082 1.00 57.72 98 LYS A C 1
ATOM 751 O O . LYS A 1 98 ? 13.101 -8.620 -2.996 1.00 57.72 98 LYS A O 1
ATOM 756 N N . ILE A 1 99 ? 12.542 -8.445 -0.840 1.00 56.12 99 ILE A N 1
ATOM 757 C CA . ILE A 1 99 ? 13.733 -7.704 -0.406 1.00 56.12 99 ILE A CA 1
ATOM 758 C C . ILE A 1 99 ? 14.982 -8.561 -0.585 1.00 56.12 99 ILE A C 1
ATOM 760 O O . ILE A 1 99 ? 15.942 -8.081 -1.174 1.00 56.12 99 ILE A O 1
ATOM 764 N N . ASP A 1 100 ? 14.945 -9.841 -0.211 1.00 56.53 100 ASP A N 1
ATOM 765 C CA . ASP A 1 100 ? 16.057 -10.765 -0.473 1.00 56.53 100 ASP A CA 1
ATOM 766 C C . ASP A 1 100 ? 16.328 -10.920 -1.978 1.00 56.53 100 ASP A C 1
ATOM 768 O O . ASP A 1 100 ? 17.475 -11.020 -2.418 1.00 56.53 100 ASP A O 1
ATOM 772 N N . LYS A 1 101 ? 15.271 -10.931 -2.804 1.00 61.50 101 LYS A N 1
ATOM 773 C CA . LYS A 1 101 ? 15.412 -10.949 -4.266 1.00 61.50 101 LYS A CA 1
ATOM 774 C C . LYS A 1 101 ? 15.980 -9.624 -4.794 1.00 61.50 101 LYS A C 1
ATOM 776 O O . LYS A 1 101 ? 16.841 -9.665 -5.664 1.00 61.50 101 LYS A O 1
ATOM 781 N N . LEU A 1 102 ? 15.557 -8.480 -4.248 1.00 57.81 102 LEU A N 1
ATOM 782 C CA . LEU A 1 102 ? 16.091 -7.151 -4.570 1.00 57.81 102 LEU A CA 1
ATOM 783 C C . LEU A 1 102 ? 17.576 -7.063 -4.222 1.00 57.81 102 LEU A C 1
ATOM 785 O O . LEU A 1 102 ? 18.346 -6.581 -5.046 1.00 57.81 102 LEU A O 1
ATOM 789 N N . GLN A 1 103 ? 17.972 -7.576 -3.054 1.00 57.44 103 GLN A N 1
ATOM 790 C CA . GLN A 1 103 ? 19.367 -7.676 -2.621 1.00 57.44 103 GLN A CA 1
ATOM 791 C C . GLN A 1 103 ? 20.201 -8.438 -3.649 1.00 57.44 103 GLN A C 1
ATOM 793 O O . GLN A 1 103 ? 21.160 -7.890 -4.180 1.00 57.44 103 GLN A O 1
ATOM 798 N N . LYS A 1 104 ? 19.748 -9.627 -4.063 1.00 62.09 104 LYS A N 1
ATOM 799 C CA . LYS A 1 104 ? 20.439 -10.434 -5.083 1.00 62.09 104 LYS A CA 1
ATOM 800 C C . LYS A 1 104 ? 20.510 -9.766 -6.458 1.00 62.09 104 LYS A C 1
ATOM 802 O O . LYS A 1 104 ? 21.543 -9.842 -7.118 1.00 62.09 104 LYS A O 1
ATOM 807 N N . THR A 1 105 ? 19.426 -9.134 -6.915 1.00 58.06 105 THR A N 1
ATOM 808 C CA . THR A 1 105 ? 19.403 -8.427 -8.208 1.00 58.06 105 THR A CA 1
ATOM 809 C C . THR A 1 105 ? 20.382 -7.256 -8.212 1.00 58.06 105 THR A C 1
ATOM 811 O O . THR A 1 105 ? 21.009 -6.984 -9.229 1.00 58.06 105 THR A O 1
ATOM 814 N N . ILE A 1 106 ? 20.550 -6.589 -7.075 1.00 55.81 106 ILE A N 1
ATOM 815 C CA . ILE A 1 106 ? 21.453 -5.451 -6.944 1.00 55.81 106 ILE A CA 1
ATOM 816 C C . ILE A 1 106 ? 22.901 -5.866 -6.689 1.00 55.81 106 ILE A C 1
ATOM 818 O O . ILE A 1 106 ? 23.785 -5.209 -7.227 1.00 55.81 106 ILE A O 1
ATOM 822 N N . ASP A 1 107 ? 23.169 -6.962 -5.980 1.00 55.66 107 ASP A N 1
ATOM 823 C CA . ASP A 1 107 ? 24.526 -7.520 -5.880 1.00 55.66 107 ASP A CA 1
ATOM 824 C C . ASP A 1 107 ? 25.107 -7.802 -7.277 1.00 55.66 107 ASP A C 1
ATOM 826 O O . ASP A 1 107 ? 26.281 -7.540 -7.534 1.00 55.66 107 ASP A O 1
ATOM 830 N N . LEU A 1 108 ? 24.253 -8.244 -8.208 1.00 58.56 108 LEU A N 1
ATOM 831 C CA . LEU A 1 108 ? 24.602 -8.443 -9.617 1.00 58.56 108 LEU A CA 1
ATOM 832 C C . LEU A 1 108 ? 24.798 -7.140 -10.415 1.00 58.56 108 LEU A C 1
ATOM 834 O O . LEU A 1 108 ? 25.506 -7.172 -11.413 1.00 58.56 108 LEU A O 1
ATOM 838 N N . ILE A 1 109 ? 24.174 -6.021 -10.025 1.00 55.28 109 ILE A N 1
ATOM 839 C CA . ILE A 1 109 ? 24.395 -4.694 -10.644 1.00 55.28 109 ILE A CA 1
ATOM 840 C C . ILE A 1 109 ? 25.659 -4.036 -10.054 1.00 55.28 109 ILE A C 1
ATOM 842 O O . ILE A 1 109 ? 26.418 -3.368 -10.754 1.00 55.28 109 ILE A O 1
ATOM 846 N N . SER A 1 110 ? 25.900 -4.231 -8.753 1.00 52.12 110 SER A N 1
ATOM 847 C CA . SER A 1 110 ? 27.018 -3.661 -7.987 1.00 52.12 110 SER A CA 1
ATOM 848 C C . SER A 1 110 ? 28.374 -4.254 -8.376 1.00 52.12 110 SER A C 1
ATOM 850 O O . SER A 1 110 ? 29.396 -3.583 -8.247 1.00 52.12 110 SER A O 1
ATOM 852 N N . SER A 1 111 ? 28.405 -5.499 -8.871 1.00 55.03 111 SER A N 1
ATOM 853 C CA . SER A 1 111 ? 29.638 -6.095 -9.402 1.00 55.03 111 SER A CA 1
ATOM 854 C C . SER A 1 111 ? 30.152 -5.386 -10.659 1.00 55.03 111 SER A C 1
ATOM 856 O O . SER A 1 111 ? 31.348 -5.453 -10.939 1.00 55.03 111 SER A O 1
ATOM 858 N N . ASP A 1 112 ? 29.266 -4.691 -11.383 1.00 52.75 112 ASP A N 1
ATOM 859 C CA . ASP A 1 112 ? 29.513 -4.185 -12.737 1.00 52.75 112 ASP A CA 1
ATOM 860 C C . ASP A 1 112 ? 29.544 -2.636 -12.809 1.00 52.75 112 ASP A C 1
ATOM 862 O O . ASP A 1 112 ? 30.080 -2.074 -13.767 1.00 52.75 112 ASP A O 1
ATOM 866 N N . ILE A 1 113 ? 29.031 -1.919 -11.794 1.00 50.38 113 ILE A N 1
ATOM 867 C CA . ILE A 1 113 ? 29.023 -0.444 -11.699 1.00 50.38 113 ILE A CA 1
ATOM 868 C C . ILE A 1 113 ? 29.627 0.007 -10.360 1.00 50.38 113 ILE A C 1
ATOM 870 O O . ILE A 1 113 ? 29.333 -0.556 -9.312 1.00 50.38 113 ILE A O 1
ATOM 874 N N . ASN A 1 114 ? 30.445 1.067 -10.387 1.00 51.84 114 ASN A N 1
ATOM 875 C CA . ASN A 1 114 ? 31.145 1.641 -9.229 1.00 51.84 114 ASN A CA 1
ATOM 876 C C . ASN A 1 114 ? 30.238 1.736 -7.968 1.00 51.84 114 ASN A C 1
ATOM 878 O O . ASN A 1 114 ? 29.271 2.501 -7.923 1.00 51.84 114 ASN A O 1
ATOM 882 N N . ALA A 1 115 ? 30.578 0.947 -6.944 1.00 51.44 115 ALA A N 1
ATOM 883 C CA . ALA A 1 115 ? 29.690 0.398 -5.907 1.00 51.44 115 ALA A CA 1
ATOM 884 C C . ALA A 1 115 ? 29.042 1.382 -4.898 1.00 51.44 115 ALA A C 1
ATOM 886 O O . ALA A 1 115 ? 28.266 0.963 -4.037 1.00 51.44 115 ALA A O 1
ATOM 887 N N . GLN A 1 116 ? 29.319 2.689 -4.961 1.00 50.75 116 GLN A N 1
ATOM 888 C CA . GLN A 1 116 ? 28.817 3.658 -3.967 1.00 50.75 116 GLN A CA 1
ATOM 889 C C . GLN A 1 116 ? 27.339 4.029 -4.151 1.00 50.75 116 GLN A C 1
ATOM 891 O O . GLN A 1 116 ? 26.592 4.071 -3.174 1.00 50.75 116 GLN A O 1
ATOM 896 N N . ASN A 1 117 ? 26.894 4.256 -5.389 1.00 55.69 117 ASN A N 1
ATOM 897 C CA . ASN A 1 117 ? 25.501 4.646 -5.655 1.00 55.69 117 ASN A CA 1
ATOM 898 C C . ASN A 1 117 ? 24.531 3.498 -5.353 1.00 55.69 117 ASN A C 1
ATOM 900 O O . ASN A 1 117 ? 23.419 3.710 -4.882 1.00 55.69 117 ASN A O 1
ATOM 904 N N . VAL A 1 118 ? 24.993 2.268 -5.564 1.00 55.72 118 VAL A N 1
ATOM 905 C CA . VAL A 1 118 ? 24.212 1.052 -5.354 1.00 55.72 118 VAL A CA 1
ATOM 906 C C . VAL A 1 118 ? 23.988 0.776 -3.863 1.00 55.72 118 VAL A C 1
ATOM 908 O O . VAL A 1 118 ? 22.864 0.488 -3.450 1.00 55.72 118 VAL A O 1
ATOM 911 N N . MET A 1 119 ? 25.026 0.950 -3.040 1.00 59.16 119 MET A N 1
ATOM 912 C CA . MET A 1 119 ? 24.920 0.842 -1.581 1.00 59.16 119 MET A CA 1
ATOM 913 C C . MET A 1 119 ? 23.944 1.878 -1.006 1.00 59.16 119 MET A C 1
ATOM 915 O O . MET A 1 119 ? 23.129 1.555 -0.143 1.00 59.16 119 MET A O 1
ATOM 919 N N . PHE A 1 120 ? 23.969 3.102 -1.542 1.00 67.00 120 PHE A N 1
ATOM 920 C CA . PHE A 1 120 ? 23.034 4.161 -1.168 1.00 67.00 120 PHE A CA 1
ATOM 921 C C . PHE A 1 120 ? 21.572 3.778 -1.467 1.00 67.00 120 PHE A C 1
ATOM 923 O O . PHE A 1 120 ? 20.696 3.980 -0.627 1.00 67.00 120 PHE A O 1
ATOM 930 N N . TYR A 1 121 ? 21.290 3.166 -2.621 1.00 67.62 121 TYR A N 1
ATOM 931 C CA . TYR A 1 121 ? 19.936 2.712 -2.973 1.00 67.62 121 TYR A CA 1
ATOM 932 C C . TYR A 1 121 ? 19.442 1.566 -2.086 1.00 67.62 121 TYR A C 1
ATOM 934 O O . TYR A 1 121 ? 18.280 1.560 -1.667 1.00 67.62 121 TYR A O 1
ATOM 942 N N . MET A 1 122 ? 20.334 0.631 -1.752 1.00 64.94 122 MET A N 1
ATOM 943 C CA . MET A 1 122 ? 20.049 -0.448 -0.806 1.00 64.94 122 MET A CA 1
ATOM 944 C C . MET A 1 122 ? 19.692 0.065 0.576 1.00 64.94 122 MET A C 1
ATOM 946 O O . MET A 1 122 ? 18.736 -0.409 1.190 1.00 64.94 122 MET A O 1
ATOM 950 N N . GLU A 1 123 ? 20.440 1.054 1.050 1.00 73.62 123 GLU A N 1
ATOM 951 C CA . GLU A 1 123 ? 20.215 1.647 2.356 1.00 73.62 123 GLU A CA 1
ATOM 952 C C . GLU A 1 123 ? 18.802 2.238 2.461 1.00 73.62 123 GLU A C 1
ATOM 954 O O . GLU A 1 123 ? 18.106 1.964 3.437 1.00 73.62 123 GLU A O 1
ATOM 959 N N . LYS A 1 124 ? 18.341 2.973 1.438 1.00 80.75 124 LYS A N 1
ATOM 960 C CA . LYS A 1 124 ? 16.999 3.584 1.427 1.00 80.75 124 LYS A CA 1
ATOM 961 C C . LYS A 1 124 ? 15.874 2.554 1.449 1.00 80.75 124 LYS A C 1
ATOM 963 O O . LYS A 1 124 ? 14.937 2.671 2.235 1.00 80.75 124 LYS A O 1
ATOM 968 N N . LEU A 1 125 ? 15.973 1.509 0.629 1.00 76.00 125 LEU A N 1
ATOM 969 C CA . LEU A 1 125 ? 14.969 0.446 0.644 1.00 76.00 125 LEU A CA 1
ATOM 970 C C . LEU A 1 125 ? 14.974 -0.343 1.951 1.00 76.00 125 LEU A C 1
ATOM 972 O O . LEU A 1 125 ? 13.911 -0.621 2.503 1.00 76.00 125 LEU A O 1
ATOM 976 N N . SER A 1 126 ? 16.160 -0.703 2.442 1.00 74.69 126 SER A N 1
ATOM 977 C CA . SER A 1 126 ? 16.313 -1.467 3.679 1.00 74.69 126 SER A CA 1
ATOM 978 C C . SER A 1 126 ? 15.734 -0.704 4.870 1.00 74.69 126 SER A C 1
ATOM 980 O O . SER A 1 126 ? 14.967 -1.266 5.652 1.00 74.69 126 SER A O 1
ATOM 982 N N . LYS A 1 127 ? 16.006 0.604 4.960 1.00 84.19 127 LYS A N 1
ATOM 983 C CA . LYS A 1 127 ? 15.437 1.476 5.993 1.00 84.19 127 LYS A CA 1
ATOM 984 C C . LYS A 1 127 ? 13.920 1.552 5.913 1.00 84.19 127 LYS A C 1
ATOM 986 O O . LYS A 1 127 ? 13.256 1.329 6.927 1.00 84.19 127 LYS A O 1
ATOM 991 N N . TYR A 1 128 ? 13.367 1.810 4.727 1.00 87.50 128 TYR A N 1
ATOM 992 C CA . TYR A 1 128 ? 11.919 1.899 4.570 1.00 87.50 128 TYR A CA 1
ATOM 993 C C . TYR A 1 128 ? 11.227 0.587 4.939 1.00 87.50 128 TYR A C 1
ATOM 995 O O . TYR A 1 128 ? 10.291 0.572 5.738 1.00 87.50 128 TYR A O 1
ATOM 1003 N N . PHE A 1 129 ? 11.710 -0.539 4.417 1.00 78.25 129 PHE A N 1
ATOM 1004 C CA . PHE A 1 129 ? 11.068 -1.818 4.681 1.00 78.25 129 PHE A CA 1
ATOM 1005 C C . PHE A 1 129 ? 11.316 -2.358 6.089 1.00 78.25 129 PHE A C 1
ATOM 1007 O O . PHE A 1 129 ? 10.427 -3.002 6.643 1.00 78.25 129 PHE A O 1
ATOM 1014 N N . GLY A 1 130 ? 12.453 -2.039 6.710 1.00 76.94 130 GLY A N 1
ATOM 1015 C CA . GLY A 1 130 ? 12.669 -2.288 8.134 1.00 76.94 130 GLY A CA 1
ATOM 1016 C C . GLY A 1 130 ? 11.668 -1.522 9.005 1.00 76.94 130 GLY A C 1
ATOM 1017 O O . GLY A 1 130 ? 11.101 -2.084 9.946 1.00 76.94 130 GLY A O 1
ATOM 1018 N N . ALA A 1 131 ? 11.371 -0.266 8.653 1.00 87.56 131 ALA A N 1
ATOM 1019 C CA . ALA A 1 131 ? 10.328 0.511 9.318 1.00 87.56 131 ALA A CA 1
ATOM 1020 C C . ALA A 1 131 ? 8.923 -0.081 9.078 1.00 87.56 131 ALA A C 1
ATOM 1022 O O . ALA A 1 131 ? 8.115 -0.141 10.005 1.00 87.56 131 ALA A O 1
ATOM 1023 N N . ILE A 1 132 ? 8.635 -0.586 7.873 1.00 81.50 132 ILE A N 1
ATOM 1024 C CA . ILE A 1 132 ? 7.364 -1.265 7.567 1.00 81.50 132 ILE A CA 1
ATOM 1025 C C . ILE A 1 132 ? 7.197 -2.553 8.379 1.00 81.50 132 ILE A C 1
ATOM 1027 O O . ILE A 1 132 ? 6.124 -2.777 8.940 1.00 81.50 132 ILE A O 1
ATOM 1031 N N . GLU A 1 133 ? 8.237 -3.381 8.494 1.00 74.31 133 GLU A N 1
ATOM 1032 C CA . GLU A 1 133 ? 8.167 -4.591 9.322 1.00 74.31 133 GLU A CA 1
ATOM 1033 C C . GLU A 1 133 ? 7.985 -4.236 10.800 1.00 74.31 133 GLU A C 1
ATOM 1035 O O . GLU A 1 133 ? 7.162 -4.841 11.485 1.00 74.31 133 GLU A O 1
ATOM 1040 N N . SER A 1 134 ? 8.660 -3.186 11.272 1.00 81.50 134 SER A N 1
ATOM 1041 C CA . SER A 1 134 ? 8.461 -2.667 12.630 1.00 81.50 134 SER A CA 1
ATOM 1042 C C . SER A 1 134 ? 7.005 -2.237 12.856 1.00 81.50 134 SER A C 1
ATOM 1044 O O . SER A 1 134 ? 6.406 -2.581 13.873 1.00 81.50 134 SER A O 1
ATOM 1046 N N . ALA A 1 135 ? 6.392 -1.554 11.882 1.00 83.00 135 ALA A N 1
ATOM 1047 C CA . ALA A 1 135 ? 4.990 -1.142 11.959 1.00 83.00 135 ALA A CA 1
ATOM 1048 C C . ALA A 1 135 ? 4.051 -2.347 11.994 1.00 83.00 135 ALA A C 1
ATOM 1050 O O . ALA A 1 135 ? 3.105 -2.389 12.779 1.00 83.00 135 ALA A O 1
ATOM 1051 N N . ARG A 1 136 ? 4.339 -3.355 11.170 1.00 77.12 136 ARG A N 1
ATOM 1052 C CA . ARG A 1 136 ? 3.591 -4.608 11.129 1.00 77.12 136 ARG A CA 1
ATOM 1053 C C . ARG A 1 136 ? 3.654 -5.341 12.469 1.00 77.12 136 ARG A C 1
ATOM 1055 O O . ARG A 1 136 ? 2.609 -5.798 12.923 1.00 77.12 136 ARG A O 1
ATOM 1062 N N . VAL A 1 137 ? 4.817 -5.405 13.122 1.00 72.88 137 VAL A N 1
ATOM 1063 C CA . VAL A 1 137 ? 4.960 -5.998 14.465 1.00 72.88 137 VAL A CA 1
ATOM 1064 C C . VAL A 1 137 ? 4.070 -5.281 15.484 1.00 72.88 137 VAL A C 1
ATOM 1066 O O . VAL A 1 137 ? 3.326 -5.949 16.198 1.00 72.88 137 VAL A O 1
ATOM 1069 N N . LEU A 1 138 ? 4.055 -3.942 15.496 1.00 77.81 138 LEU A N 1
ATOM 1070 C CA . LEU A 1 138 ? 3.167 -3.167 16.381 1.00 77.81 138 LEU A CA 1
ATOM 1071 C C . LEU A 1 138 ? 1.676 -3.391 16.084 1.00 77.81 138 LEU A C 1
ATOM 1073 O O . LEU A 1 138 ? 0.825 -3.275 16.965 1.00 77.81 138 LEU A O 1
ATOM 1077 N N . LEU A 1 139 ? 1.334 -3.731 14.841 1.00 75.06 139 LEU A N 1
ATOM 1078 C CA . LEU A 1 139 ? -0.044 -3.998 14.442 1.00 75.06 139 LEU A CA 1
ATOM 1079 C C . LEU A 1 139 ? -0.549 -5.392 14.847 1.00 75.06 139 LEU A C 1
ATOM 1081 O O . LEU A 1 139 ? -1.772 -5.577 14.864 1.00 75.06 139 LEU A O 1
ATOM 1085 N N . LEU A 1 140 ? 0.333 -6.335 15.209 1.00 68.69 140 LEU A N 1
ATOM 1086 C CA . LEU A 1 140 ? -0.035 -7.720 15.542 1.00 68.69 140 LEU A CA 1
ATOM 1087 C C . LEU A 1 140 ? -0.918 -7.830 16.788 1.00 68.69 140 LEU A C 1
ATOM 1089 O O . LEU A 1 140 ? -1.835 -8.649 16.801 1.00 68.69 140 LEU A O 1
ATOM 1093 N N . ASP A 1 141 ? -0.667 -7.008 17.808 1.00 68.69 141 ASP A N 1
ATOM 1094 C CA . ASP A 1 141 ? -1.372 -7.091 19.086 1.00 68.69 141 ASP A CA 1
ATOM 1095 C C . ASP A 1 141 ? -1.828 -5.706 19.560 1.00 68.69 141 ASP A C 1
ATOM 1097 O O . ASP A 1 141 ? -1.052 -4.759 19.670 1.00 68.69 141 ASP A O 1
ATOM 1101 N N . LYS A 1 142 ? -3.133 -5.582 19.818 1.00 76.00 142 LYS A N 1
ATOM 1102 C CA . LYS A 1 142 ? -3.765 -4.334 20.262 1.00 76.00 142 LYS A CA 1
ATOM 1103 C C . LYS A 1 142 ? -3.588 -4.064 21.752 1.00 76.00 142 LYS A C 1
ATOM 1105 O O . LYS A 1 142 ? -3.824 -2.937 22.177 1.00 76.00 142 LYS A O 1
ATOM 1110 N N . SER A 1 143 ? -3.205 -5.064 22.541 1.00 76.38 143 SER A N 1
ATOM 1111 C CA . SER A 1 143 ? -3.044 -4.911 23.990 1.00 76.38 143 SER A CA 1
ATOM 1112 C C . SER A 1 143 ? -1.897 -3.962 24.354 1.00 76.38 143 SER A C 1
ATOM 1114 O O . SER A 1 143 ? -1.988 -3.265 25.358 1.00 76.38 143 SER A O 1
ATOM 1116 N N . PHE A 1 144 ? -0.889 -3.833 23.486 1.00 84.56 144 PHE A N 1
ATOM 1117 C CA . PHE A 1 144 ? 0.291 -2.993 23.715 1.00 84.56 144 PHE A CA 1
ATOM 1118 C C . PHE A 1 144 ? 0.163 -1.548 23.212 1.00 84.56 144 PHE A C 1
ATOM 1120 O O . PHE A 1 144 ? 1.151 -0.811 23.215 1.00 84.56 144 PHE A O 1
ATOM 1127 N N . VAL A 1 145 ? -1.019 -1.098 22.768 1.00 87.69 145 VAL A N 1
ATOM 1128 C CA . VAL A 1 145 ? -1.185 0.256 22.196 1.00 87.69 145 VAL A CA 1
ATOM 1129 C C . VAL A 1 145 ? -0.747 1.352 23.171 1.00 87.69 145 VAL A C 1
ATOM 1131 O O . VAL A 1 145 ? -0.040 2.270 22.766 1.00 87.69 145 VAL A O 1
ATOM 1134 N N . SER A 1 146 ? -1.101 1.251 24.454 1.00 89.31 146 SER A N 1
ATOM 1135 C CA . SER A 1 146 ? -0.694 2.245 25.458 1.00 89.31 146 SER A CA 1
ATOM 1136 C C . SER A 1 146 ? 0.814 2.257 25.716 1.00 89.31 146 SER A C 1
ATOM 1138 O O . SER A 1 146 ? 1.373 3.308 26.006 1.00 89.31 146 SER A O 1
ATOM 1140 N N . GLU A 1 147 ? 1.476 1.106 25.600 1.00 91.19 147 GLU A N 1
ATOM 1141 C CA . GLU A 1 147 ? 2.911 0.949 25.885 1.00 91.19 147 GLU A CA 1
ATOM 1142 C C . GLU A 1 147 ? 3.806 1.370 24.716 1.00 91.19 147 GLU A C 1
ATOM 1144 O O . GLU A 1 147 ? 4.991 1.618 24.900 1.00 91.19 147 GLU A O 1
ATOM 1149 N N . THR A 1 148 ? 3.252 1.443 23.508 1.00 91.88 148 THR A N 1
ATOM 1150 C CA . THR A 1 148 ? 4.013 1.653 22.264 1.00 91.88 148 THR A CA 1
ATOM 1151 C C . THR A 1 148 ? 3.700 2.991 21.596 1.00 91.88 148 THR A C 1
ATOM 1153 O O . THR A 1 148 ? 4.081 3.226 20.449 1.00 91.88 148 THR A O 1
ATOM 1156 N N . GLN A 1 149 ? 2.978 3.877 22.283 1.00 90.31 149 GLN A N 1
ATOM 1157 C CA . GLN A 1 149 ? 2.447 5.112 21.707 1.00 90.31 149 GLN A CA 1
ATOM 1158 C C . GLN A 1 149 ? 3.534 6.115 21.287 1.00 90.31 149 GLN A C 1
ATOM 1160 O O . GLN A 1 149 ? 3.416 6.761 20.240 1.00 90.31 149 GLN A O 1
ATOM 1165 N N . ASP A 1 150 ? 4.600 6.234 22.072 1.00 88.69 150 ASP A N 1
ATOM 1166 C CA . ASP A 1 150 ? 5.784 7.051 21.791 1.00 88.69 150 ASP A CA 1
ATOM 1167 C C . ASP A 1 150 ? 6.629 6.461 20.650 1.00 88.69 150 ASP A C 1
ATOM 1169 O O . ASP A 1 150 ? 7.013 7.177 19.718 1.00 88.69 150 ASP A O 1
ATOM 1173 N N . ILE A 1 151 ? 6.830 5.140 20.660 1.00 91.69 151 ILE A N 1
ATOM 1174 C CA . ILE A 1 151 ? 7.525 4.400 19.599 1.00 91.69 151 ILE A CA 1
ATOM 1175 C C . ILE A 1 151 ? 6.798 4.590 18.262 1.00 91.69 151 ILE A C 1
ATOM 1177 O O . ILE A 1 151 ? 7.414 4.925 17.248 1.00 91.69 151 ILE A O 1
ATOM 1181 N N . ALA A 1 152 ? 5.472 4.443 18.258 1.00 90.38 152 ALA A N 1
ATOM 1182 C CA . ALA A 1 152 ? 4.661 4.575 17.057 1.00 90.38 152 ALA A CA 1
ATOM 1183 C C . ALA A 1 152 ? 4.688 5.988 16.469 1.00 90.38 152 ALA A C 1
ATOM 1185 O O . ALA A 1 152 ? 4.675 6.143 15.248 1.00 90.38 152 ALA A O 1
ATOM 1186 N N . ALA A 1 153 ? 4.750 7.033 17.301 1.00 90.12 153 ALA A N 1
ATOM 1187 C CA . ALA A 1 153 ? 4.858 8.405 16.810 1.00 90.12 153 ALA A CA 1
ATOM 1188 C C . ALA A 1 153 ? 6.148 8.624 16.002 1.00 90.12 153 ALA A C 1
ATOM 1190 O O . ALA A 1 153 ? 6.088 9.167 14.895 1.00 90.12 153 ALA A O 1
ATOM 1191 N N . ASN A 1 154 ? 7.283 8.144 16.518 1.00 93.62 154 ASN A N 1
ATOM 1192 C CA . ASN A 1 154 ? 8.565 8.199 15.815 1.00 93.62 154 ASN A CA 1
ATOM 1193 C C . ASN A 1 154 ? 8.542 7.351 14.540 1.00 93.62 154 ASN A C 1
ATOM 1195 O O . ASN A 1 154 ? 8.971 7.811 13.481 1.00 93.62 154 ASN A O 1
ATOM 1199 N N . LEU A 1 155 ? 7.970 6.149 14.617 1.00 93.50 155 LEU A N 1
ATOM 1200 C CA . LEU A 1 155 ? 7.893 5.238 13.483 1.00 93.50 155 LEU A CA 1
ATOM 1201 C C . LEU A 1 155 ? 7.035 5.790 12.333 1.00 93.50 155 LEU A C 1
ATOM 1203 O O . LEU A 1 155 ? 7.442 5.703 11.179 1.00 93.50 155 LEU A O 1
ATOM 1207 N N . ILE A 1 156 ? 5.890 6.421 12.623 1.00 93.62 156 ILE A N 1
ATOM 1208 C CA . ILE A 1 156 ? 5.046 7.087 11.608 1.00 93.62 156 ILE A CA 1
ATOM 1209 C C . ILE A 1 156 ? 5.826 8.194 10.879 1.00 93.62 156 ILE A C 1
ATOM 1211 O O . ILE A 1 156 ? 5.699 8.354 9.659 1.00 93.62 156 ILE A O 1
ATOM 1215 N N . SER A 1 157 ? 6.641 8.955 11.616 1.00 93.75 157 SER A N 1
ATOM 1216 C CA . SER A 1 157 ? 7.504 9.989 11.035 1.00 93.75 157 SER A CA 1
ATOM 1217 C C . SER A 1 157 ? 8.568 9.375 10.122 1.00 93.75 157 SER A C 1
ATOM 1219 O O . SER A 1 157 ? 8.693 9.773 8.963 1.00 93.75 157 SER A O 1
ATOM 1221 N N . GLN A 1 158 ? 9.269 8.343 10.604 1.00 94.94 158 GLN A N 1
ATOM 1222 C CA . GLN A 1 158 ? 10.292 7.633 9.837 1.00 94.94 158 GLN A CA 1
ATOM 1223 C C . GLN A 1 158 ? 9.721 7.034 8.548 1.00 94.94 158 GLN A C 1
ATOM 1225 O O . GLN A 1 158 ? 10.259 7.279 7.473 1.00 94.94 158 GLN A O 1
ATOM 1230 N N . LEU A 1 159 ? 8.589 6.331 8.631 1.00 93.56 159 LEU A N 1
ATOM 1231 C CA . LEU A 1 159 ? 7.885 5.786 7.469 1.00 93.56 159 LEU A CA 1
ATOM 1232 C C . LEU A 1 159 ? 7.590 6.865 6.426 1.00 93.56 159 LEU A C 1
ATOM 1234 O O . LEU A 1 159 ? 7.782 6.647 5.234 1.00 93.56 159 LEU A O 1
ATOM 1238 N N . SER A 1 160 ? 7.183 8.056 6.869 1.00 92.56 160 SER A N 1
ATOM 1239 C CA . SER A 1 160 ? 6.878 9.164 5.965 1.00 92.56 160 SER A CA 1
ATOM 1240 C C . SER A 1 160 ? 8.097 9.717 5.235 1.00 92.56 160 SER A C 1
ATOM 1242 O O . SER A 1 160 ? 7.987 10.076 4.061 1.00 92.56 160 SER A O 1
ATOM 1244 N N . ILE A 1 161 ? 9.246 9.787 5.903 1.00 93.88 161 ILE A N 1
ATOM 1245 C CA . ILE A 1 161 ? 10.503 10.230 5.292 1.00 93.88 161 ILE A CA 1
ATOM 1246 C C . ILE A 1 161 ? 10.980 9.174 4.293 1.00 93.88 161 ILE A C 1
ATOM 1248 O O . ILE A 1 161 ? 11.114 9.459 3.104 1.00 93.88 161 ILE A O 1
ATOM 1252 N N . GLU A 1 162 ? 11.145 7.940 4.762 1.00 94.50 162 GLU A N 1
ATOM 1253 C CA . GLU A 1 162 ? 11.735 6.843 3.994 1.00 94.50 162 GLU A CA 1
ATOM 1254 C C . GLU A 1 162 ? 10.881 6.486 2.761 1.00 94.50 162 GLU A C 1
ATOM 1256 O O . GLU A 1 162 ? 11.415 6.294 1.670 1.00 94.50 162 GLU A O 1
ATOM 1261 N N . ARG A 1 163 ? 9.541 6.518 2.864 1.00 94.25 163 ARG A N 1
ATOM 1262 C CA . ARG A 1 163 ? 8.628 6.343 1.715 1.00 94.25 163 ARG A CA 1
ATOM 1263 C C . ARG A 1 163 ? 8.908 7.350 0.598 1.00 94.25 163 ARG A C 1
ATOM 1265 O O . ARG A 1 163 ? 8.926 6.995 -0.582 1.00 94.25 163 ARG A O 1
ATOM 1272 N N . ASN A 1 164 ? 9.083 8.622 0.960 1.00 93.56 164 ASN A N 1
ATOM 1273 C CA . ASN A 1 164 ? 9.340 9.685 -0.009 1.00 93.56 164 ASN A CA 1
ATOM 1274 C C . ASN A 1 164 ? 10.734 9.555 -0.629 1.00 93.56 164 ASN A C 1
ATOM 1276 O O . ASN A 1 164 ? 10.887 9.807 -1.827 1.00 93.56 164 ASN A O 1
ATOM 1280 N N . GLU A 1 165 ? 11.728 9.133 0.152 1.00 91.56 165 GLU A N 1
ATOM 1281 C CA . GLU A 1 165 ? 13.065 8.835 -0.362 1.00 91.56 165 GLU A CA 1
ATOM 1282 C C . GLU A 1 165 ? 13.031 7.676 -1.364 1.00 91.56 165 GLU A C 1
ATOM 1284 O O . GLU A 1 165 ? 13.598 7.804 -2.448 1.00 91.56 165 GLU A O 1
ATOM 1289 N N . VAL A 1 166 ? 12.295 6.599 -1.069 1.00 90.94 166 VAL A N 1
ATOM 1290 C CA . VAL A 1 166 ? 12.120 5.463 -1.987 1.00 90.94 166 VAL A CA 1
ATOM 1291 C C . VAL A 1 166 ? 11.409 5.877 -3.277 1.00 90.94 166 VAL A C 1
ATOM 1293 O O . VAL A 1 166 ? 11.880 5.546 -4.360 1.00 90.94 166 VAL A O 1
ATOM 1296 N N . LEU A 1 167 ? 10.311 6.637 -3.213 1.00 92.25 167 LEU A N 1
ATOM 1297 C CA . LEU A 1 167 ? 9.619 7.087 -4.432 1.00 92.25 167 LEU A CA 1
ATOM 1298 C C . LEU A 1 167 ? 10.481 8.040 -5.273 1.00 92.25 167 LEU A C 1
ATOM 1300 O O . LEU A 1 167 ? 10.482 7.945 -6.498 1.00 92.25 167 LEU A O 1
ATOM 1304 N N . SER A 1 168 ? 11.259 8.911 -4.627 1.00 90.12 168 SER A N 1
ATOM 1305 C CA . SER A 1 168 ? 12.198 9.802 -5.324 1.00 90.12 168 SER A CA 1
ATOM 1306 C C . SER A 1 168 ? 13.355 9.025 -5.950 1.00 90.12 168 SER A C 1
ATOM 1308 O O . SER A 1 168 ? 13.785 9.332 -7.059 1.00 90.12 168 SER A O 1
ATOM 1310 N N . LEU A 1 169 ? 13.834 7.981 -5.269 1.00 86.81 169 LEU A N 1
ATOM 1311 C CA . LEU A 1 169 ? 14.792 7.037 -5.825 1.00 86.81 169 LEU A CA 1
ATOM 1312 C C . LEU A 1 169 ? 14.241 6.383 -7.096 1.00 86.81 169 LEU A C 1
ATOM 1314 O O . LEU A 1 169 ? 14.937 6.366 -8.105 1.00 86.81 169 LEU A O 1
ATOM 1318 N N . ILE A 1 170 ? 13.000 5.891 -7.081 1.00 89.12 170 ILE A N 1
ATOM 1319 C CA . ILE A 1 170 ? 12.395 5.288 -8.274 1.00 89.12 170 ILE A CA 1
ATOM 1320 C C . ILE A 1 170 ? 12.320 6.288 -9.432 1.00 89.12 170 ILE A C 1
ATOM 1322 O O . ILE A 1 170 ? 12.745 5.950 -10.535 1.00 89.12 170 ILE A O 1
ATOM 1326 N N . ASP A 1 171 ? 11.865 7.520 -9.194 1.00 88.31 171 ASP A N 1
ATOM 1327 C CA . ASP A 1 171 ? 11.819 8.548 -10.244 1.00 88.31 171 ASP A CA 1
ATOM 1328 C C . ASP A 1 171 ? 13.213 8.834 -10.836 1.00 88.31 171 ASP A C 1
ATOM 1330 O O . ASP A 1 171 ? 13.368 8.989 -12.053 1.00 88.31 171 ASP A O 1
ATOM 1334 N N . ASN A 1 172 ? 14.247 8.846 -9.989 1.00 83.19 172 ASN A N 1
ATOM 1335 C CA . ASN A 1 172 ? 15.630 9.004 -10.429 1.00 83.19 172 ASN A CA 1
ATOM 1336 C C . ASN A 1 172 ? 16.092 7.810 -11.270 1.00 83.19 172 ASN A C 1
ATOM 1338 O O . ASN A 1 172 ? 16.644 8.013 -12.348 1.00 83.19 172 ASN A O 1
ATOM 1342 N N . LEU A 1 173 ? 15.841 6.575 -10.827 1.00 81.62 173 LEU A N 1
ATOM 1343 C CA . LEU A 1 173 ? 16.241 5.374 -11.567 1.00 81.62 173 LEU A CA 1
ATOM 1344 C C . LEU A 1 173 ? 15.580 5.318 -12.946 1.00 81.62 173 LEU A C 1
ATOM 1346 O O . LEU A 1 173 ? 16.271 5.044 -13.919 1.00 81.62 173 LEU A O 1
ATOM 1350 N N . ILE A 1 174 ? 14.292 5.665 -13.051 1.00 84.81 174 ILE A N 1
ATOM 1351 C CA . ILE A 1 174 ? 13.593 5.771 -14.345 1.00 84.81 174 ILE A CA 1
ATOM 1352 C C . ILE A 1 174 ? 14.307 6.770 -15.262 1.00 84.81 174 ILE A C 1
ATOM 1354 O O . ILE A 1 174 ? 14.519 6.495 -16.439 1.00 84.81 174 ILE A O 1
ATOM 1358 N N . SER A 1 175 ? 14.719 7.915 -14.716 1.00 81.94 175 SER A N 1
ATOM 1359 C CA . SER A 1 175 ? 15.387 8.975 -15.480 1.00 81.94 175 SER A CA 1
ATOM 1360 C C . SER A 1 175 ? 16.807 8.590 -15.924 1.00 81.94 175 SER A C 1
ATOM 1362 O O . SER A 1 175 ? 17.260 9.030 -16.979 1.00 81.94 175 SER A O 1
ATOM 1364 N N . PHE A 1 176 ? 17.507 7.760 -15.144 1.00 74.81 176 PHE A N 1
ATOM 1365 C CA . PHE A 1 176 ? 18.852 7.267 -15.467 1.00 74.81 176 PHE A CA 1
ATOM 1366 C C . PHE A 1 176 ? 18.862 5.986 -16.308 1.00 74.81 176 PHE A C 1
ATOM 1368 O O . PHE A 1 176 ? 19.898 5.654 -16.881 1.00 74.81 176 PHE A O 1
ATOM 1375 N N . ALA A 1 177 ? 17.734 5.280 -16.410 1.00 73.94 177 ALA A N 1
ATOM 1376 C CA . ALA A 1 177 ? 17.645 3.980 -17.069 1.00 73.94 177 ALA A CA 1
ATOM 1377 C C . ALA A 1 177 ? 18.111 4.003 -18.535 1.00 73.94 177 ALA A C 1
ATOM 1379 O O . ALA A 1 177 ? 18.690 3.036 -19.019 1.00 73.94 177 ALA A O 1
ATOM 1380 N N . ASP A 1 178 ? 17.928 5.134 -19.217 1.00 69.62 178 ASP A N 1
ATOM 1381 C CA . ASP A 1 178 ? 18.323 5.335 -20.615 1.00 69.62 178 ASP A CA 1
ATOM 1382 C C . ASP A 1 178 ? 19.842 5.415 -20.836 1.00 69.62 178 ASP A C 1
ATOM 1384 O O . ASP A 1 178 ? 20.299 5.394 -21.975 1.00 69.62 178 ASP A O 1
ATOM 1388 N N . GLN A 1 179 ? 20.627 5.529 -19.763 1.00 69.62 179 GLN A N 1
ATOM 1389 C CA . GLN A 1 179 ? 22.090 5.631 -19.810 1.00 69.62 179 GLN A CA 1
ATOM 1390 C C . GLN A 1 179 ? 22.784 4.294 -19.508 1.00 69.62 179 GLN A C 1
ATOM 1392 O O . GLN A 1 179 ? 24.014 4.230 -19.481 1.00 69.62 179 GLN A O 1
ATOM 1397 N N . LEU A 1 180 ? 22.013 3.236 -19.242 1.00 64.75 180 LEU A N 1
ATOM 1398 C CA . LEU A 1 180 ? 22.525 1.928 -18.851 1.00 64.75 180 LEU A CA 1
ATOM 1399 C C . LEU A 1 180 ? 22.743 0.996 -20.044 1.00 64.75 180 LEU A C 1
ATOM 1401 O O . LEU A 1 180 ? 22.126 1.135 -21.094 1.00 64.75 180 LEU A O 1
ATOM 1405 N N . THR A 1 181 ? 23.610 0.002 -19.851 1.00 63.81 181 THR A N 1
ATOM 1406 C CA . THR A 1 181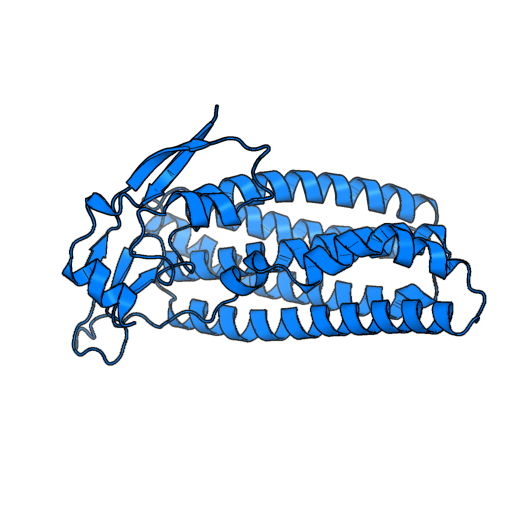 ? 23.759 -1.118 -20.789 1.00 63.81 181 THR A CA 1
ATOM 1407 C C . THR A 1 181 ? 22.555 -2.066 -20.711 1.00 63.81 181 THR A C 1
ATOM 1409 O O . THR A 1 181 ? 21.905 -2.170 -19.668 1.00 63.81 181 THR A O 1
ATOM 1412 N N . ASP A 1 182 ? 22.302 -2.821 -21.785 1.00 63.38 182 ASP A N 1
ATOM 1413 C CA . ASP A 1 182 ? 21.127 -3.703 -21.929 1.00 63.38 182 ASP A CA 1
ATOM 1414 C C . ASP A 1 182 ? 20.924 -4.675 -20.754 1.00 63.38 182 ASP A C 1
ATOM 1416 O O . ASP A 1 182 ? 19.805 -4.884 -20.288 1.00 63.38 182 ASP A O 1
ATOM 1420 N N . ARG A 1 183 ? 22.014 -5.242 -20.219 1.00 62.81 183 ARG A N 1
ATOM 1421 C CA . ARG A 1 183 ? 21.968 -6.165 -19.072 1.00 62.81 183 ARG A CA 1
ATOM 1422 C C . ARG A 1 183 ? 21.511 -5.480 -17.779 1.00 62.81 183 ARG A C 1
ATOM 1424 O O . ARG A 1 183 ? 20.749 -6.068 -17.017 1.00 62.81 183 ARG A O 1
ATOM 1431 N N . HIS A 1 184 ? 21.960 -4.253 -17.528 1.00 67.88 184 HIS A N 1
ATOM 1432 C CA . HIS A 1 184 ? 21.575 -3.502 -16.330 1.00 67.88 184 HIS A CA 1
ATOM 1433 C C . HIS A 1 184 ? 20.146 -2.968 -16.421 1.00 67.88 184 HIS A C 1
ATOM 1435 O O . HIS A 1 184 ? 19.473 -2.818 -15.401 1.00 67.88 184 HIS A O 1
ATOM 1441 N N . LEU A 1 185 ? 19.667 -2.718 -17.640 1.00 74.94 185 LEU A N 1
ATOM 1442 C CA . LEU A 1 185 ? 18.305 -2.271 -17.883 1.00 74.94 185 LEU A CA 1
ATOM 1443 C C . LEU A 1 185 ? 17.266 -3.324 -17.469 1.00 74.94 185 LEU A C 1
ATOM 1445 O O . LEU A 1 185 ? 16.280 -2.979 -16.821 1.00 74.94 185 LEU A O 1
ATOM 1449 N N . ASP A 1 186 ? 17.504 -4.602 -17.778 1.00 75.25 186 ASP A N 1
ATOM 1450 C CA . ASP A 1 186 ? 16.627 -5.711 -17.372 1.00 75.25 186 ASP A CA 1
ATOM 1451 C C . ASP A 1 186 ? 16.469 -5.795 -15.845 1.00 75.25 186 ASP A C 1
ATOM 1453 O O . ASP A 1 186 ? 15.359 -5.830 -15.306 1.00 75.25 186 ASP A O 1
ATOM 1457 N N . GLN A 1 187 ? 17.592 -5.729 -15.135 1.00 70.81 187 GLN A N 1
ATOM 1458 C CA . GLN A 1 187 ? 17.623 -5.803 -13.677 1.00 70.81 187 GLN A CA 1
ATOM 1459 C C . GLN A 1 187 ? 16.991 -4.565 -13.029 1.00 70.81 187 GLN A C 1
ATOM 1461 O O . GLN A 1 187 ? 16.273 -4.677 -12.032 1.00 70.81 187 GLN A O 1
ATOM 1466 N N . MET A 1 188 ? 17.208 -3.382 -13.611 1.00 75.94 188 MET A N 1
ATOM 1467 C CA . MET A 1 188 ? 16.572 -2.143 -13.169 1.00 75.94 188 MET A CA 1
ATOM 1468 C C . MET A 1 188 ? 15.053 -2.174 -13.386 1.00 75.94 188 MET A C 1
ATOM 1470 O O . MET A 1 188 ? 14.303 -1.720 -12.520 1.00 75.94 188 MET A O 1
ATOM 1474 N N . LEU A 1 189 ? 14.580 -2.735 -14.502 1.00 80.62 189 LEU A N 1
ATOM 1475 C CA . LEU A 1 189 ? 13.153 -2.906 -14.767 1.00 80.62 189 LEU A CA 1
ATOM 1476 C C . LEU A 1 189 ? 12.484 -3.806 -13.727 1.00 80.62 189 LEU A C 1
ATOM 1478 O O . LEU A 1 189 ? 11.437 -3.434 -13.189 1.00 80.62 189 LEU A O 1
ATOM 1482 N N . ASP A 1 190 ? 13.099 -4.946 -13.404 1.00 78.31 190 ASP A N 1
ATOM 1483 C CA . ASP A 1 190 ? 12.604 -5.842 -12.352 1.00 78.31 190 ASP A CA 1
ATOM 1484 C C . ASP A 1 190 ? 12.568 -5.154 -10.995 1.00 78.31 190 ASP A C 1
ATOM 1486 O O . ASP A 1 190 ? 11.592 -5.275 -10.251 1.00 78.31 190 ASP A O 1
ATOM 1490 N N . PHE A 1 191 ? 13.623 -4.406 -10.683 1.00 77.56 191 PHE A N 1
ATOM 1491 C CA . PHE A 1 191 ? 13.733 -3.658 -9.444 1.00 77.56 191 PHE A CA 1
ATOM 1492 C C . PHE A 1 191 ? 12.611 -2.621 -9.305 1.00 77.56 191 PHE A C 1
ATOM 1494 O O . PHE A 1 191 ? 11.859 -2.654 -8.327 1.00 77.56 191 PHE A O 1
ATOM 1501 N N . ILE A 1 192 ? 12.455 -1.733 -10.294 1.00 85.69 192 ILE A N 1
ATOM 1502 C CA . ILE A 1 192 ? 11.435 -0.676 -10.273 1.00 85.69 192 ILE A CA 1
ATOM 1503 C C . ILE A 1 192 ? 10.036 -1.295 -10.210 1.00 85.69 192 ILE A C 1
ATOM 1505 O O . ILE A 1 192 ? 9.220 -0.887 -9.379 1.00 85.69 192 ILE A O 1
ATOM 1509 N N . THR A 1 193 ? 9.775 -2.319 -11.030 1.00 87.38 193 THR A N 1
ATOM 1510 C CA . THR A 1 193 ? 8.493 -3.039 -11.040 1.00 87.38 193 THR A CA 1
ATOM 1511 C C . THR A 1 193 ? 8.179 -3.614 -9.665 1.00 87.38 193 THR A C 1
ATOM 1513 O O . THR A 1 193 ? 7.062 -3.482 -9.164 1.00 87.38 193 THR A O 1
ATOM 1516 N N . MET A 1 194 ? 9.170 -4.231 -9.023 1.00 79.81 194 MET A N 1
ATOM 1517 C CA . MET A 1 194 ? 8.990 -4.867 -7.728 1.00 79.81 194 MET A CA 1
ATOM 1518 C C . MET A 1 194 ? 8.713 -3.855 -6.617 1.00 79.81 194 MET A C 1
ATOM 1520 O O . MET A 1 194 ? 7.791 -4.070 -5.829 1.00 79.81 194 MET A O 1
ATOM 1524 N N . VAL A 1 195 ? 9.464 -2.751 -6.566 1.00 82.75 195 VAL A N 1
ATOM 1525 C CA . VAL A 1 195 ? 9.228 -1.687 -5.582 1.00 82.75 195 VAL A CA 1
ATOM 1526 C C . VAL A 1 195 ? 7.833 -1.097 -5.781 1.00 82.75 195 VAL A C 1
ATOM 1528 O O . VAL A 1 195 ? 7.061 -1.031 -4.825 1.00 82.75 195 VAL A O 1
ATOM 1531 N N . LEU A 1 196 ? 7.450 -0.756 -7.015 1.00 89.25 196 LEU A N 1
ATOM 1532 C CA . LEU A 1 196 ? 6.127 -0.193 -7.310 1.00 89.25 196 LEU A CA 1
ATOM 1533 C C . LEU A 1 196 ? 4.970 -1.167 -7.067 1.00 89.25 196 LEU A C 1
ATOM 1535 O O . LEU A 1 196 ? 3.858 -0.724 -6.777 1.00 89.25 196 LEU A O 1
ATOM 1539 N N . ASP A 1 197 ? 5.202 -2.475 -7.138 1.00 82.06 197 ASP A N 1
ATOM 1540 C CA . ASP A 1 197 ? 4.212 -3.461 -6.708 1.00 82.06 197 ASP A CA 1
ATOM 1541 C C . ASP A 1 197 ? 4.058 -3.477 -5.179 1.00 82.06 197 ASP A C 1
ATOM 1543 O O . ASP A 1 197 ? 2.953 -3.637 -4.666 1.00 82.06 197 ASP A O 1
ATOM 1547 N N . ILE A 1 198 ? 5.138 -3.280 -4.427 1.00 78.44 198 ILE A N 1
ATOM 1548 C CA . ILE A 1 198 ? 5.116 -3.328 -2.962 1.00 78.44 198 ILE A CA 1
ATOM 1549 C C . ILE A 1 198 ? 4.529 -2.054 -2.338 1.00 78.44 198 ILE A C 1
ATOM 1551 O O . ILE A 1 198 ? 3.776 -2.150 -1.366 1.00 78.44 198 ILE A O 1
ATOM 1555 N N . MET A 1 199 ? 4.861 -0.874 -2.873 1.00 84.56 199 MET A N 1
ATOM 1556 C CA . MET A 1 199 ? 4.528 0.428 -2.270 1.00 84.56 199 MET A CA 1
ATOM 1557 C C . MET A 1 199 ? 3.064 0.565 -1.805 1.00 84.56 199 MET A C 1
ATOM 1559 O O . MET A 1 199 ? 2.852 1.028 -0.685 1.00 84.56 199 MET A O 1
ATOM 1563 N N . PRO A 1 200 ? 2.042 0.128 -2.569 1.00 83.38 200 PRO A N 1
ATOM 1564 C CA . PRO A 1 200 ? 0.647 0.203 -2.131 1.00 83.38 200 PRO A CA 1
ATOM 1565 C C . PRO A 1 200 ? 0.359 -0.537 -0.820 1.00 83.38 200 PRO A C 1
ATOM 1567 O O . PRO A 1 200 ? -0.404 -0.053 0.015 1.00 83.38 200 PRO A O 1
ATOM 1570 N N . LYS A 1 201 ? 0.997 -1.696 -0.614 1.00 78.69 201 LYS A N 1
ATOM 1571 C CA . LYS A 1 201 ? 0.853 -2.498 0.608 1.00 78.69 201 LYS A CA 1
ATOM 1572 C C . LYS A 1 201 ? 1.476 -1.772 1.804 1.00 78.69 201 LYS A C 1
ATOM 1574 O O . LYS A 1 201 ? 0.886 -1.725 2.881 1.00 78.69 201 LYS A O 1
ATOM 1579 N N . ALA A 1 202 ? 2.645 -1.171 1.589 1.00 82.00 202 ALA A N 1
ATOM 1580 C CA . ALA A 1 202 ? 3.367 -0.404 2.597 1.00 82.00 202 ALA A CA 1
ATOM 1581 C C . ALA A 1 202 ? 2.604 0.873 3.009 1.00 82.00 202 ALA A C 1
ATOM 1583 O O . ALA A 1 202 ? 2.371 1.094 4.194 1.00 82.00 202 ALA A O 1
ATOM 1584 N N . ILE A 1 203 ? 2.103 1.646 2.038 1.00 85.62 203 ILE A N 1
ATOM 1585 C CA . ILE A 1 203 ? 1.269 2.837 2.282 1.00 85.62 203 ILE A CA 1
ATOM 1586 C C . ILE A 1 203 ? 0.011 2.476 3.080 1.00 85.62 203 ILE A C 1
ATOM 1588 O O . ILE A 1 203 ? -0.370 3.189 4.011 1.00 85.62 203 ILE A O 1
ATOM 1592 N N . TYR A 1 204 ? -0.629 1.352 2.751 1.00 82.06 204 TYR A N 1
ATOM 1593 C CA . TYR A 1 204 ? -1.780 0.889 3.513 1.00 82.06 204 TYR A CA 1
ATOM 1594 C C . TYR A 1 204 ? -1.406 0.553 4.965 1.00 82.06 204 TYR A C 1
ATOM 1596 O O . TYR A 1 204 ? -2.097 0.984 5.888 1.00 82.06 204 TYR A O 1
ATOM 1604 N N . LEU A 1 205 ? -0.292 -0.147 5.191 1.00 79.56 205 LEU A N 1
ATOM 1605 C CA . LEU A 1 205 ? 0.214 -0.454 6.533 1.00 79.56 205 LEU A CA 1
ATOM 1606 C C . LEU A 1 205 ? 0.458 0.794 7.387 1.00 79.56 205 LEU A C 1
ATOM 1608 O O . LEU A 1 205 ? 0.063 0.833 8.551 1.00 79.56 205 LEU A O 1
ATOM 1612 N N . GLU A 1 206 ? 1.045 1.833 6.800 1.00 87.50 206 GLU A N 1
ATOM 1613 C CA . GLU A 1 206 ? 1.249 3.120 7.471 1.00 87.50 206 GLU A CA 1
ATOM 1614 C C . GLU A 1 206 ? -0.074 3.757 7.918 1.00 87.50 206 GLU A C 1
ATOM 1616 O O . GLU A 1 206 ? -0.178 4.285 9.029 1.00 87.50 206 GLU A O 1
ATOM 1621 N N . SER A 1 207 ? -1.108 3.674 7.074 1.00 85.19 207 SER A N 1
ATOM 1622 C CA . SER A 1 207 ? -2.444 4.172 7.419 1.00 85.19 207 SER A CA 1
ATOM 1623 C C . SER A 1 207 ? -3.074 3.375 8.567 1.00 85.19 207 SER A C 1
ATOM 1625 O O . SER A 1 207 ? -3.663 3.962 9.474 1.00 85.19 207 SER A O 1
ATOM 1627 N N . GLN A 1 208 ? -2.880 2.050 8.598 1.00 82.00 208 GLN A N 1
ATOM 1628 C CA . GLN A 1 208 ? -3.361 1.207 9.696 1.00 82.00 208 GLN A CA 1
ATOM 1629 C C . GLN A 1 208 ? -2.643 1.504 11.002 1.00 82.00 208 GLN A C 1
ATOM 1631 O O . GLN A 1 208 ? -3.278 1.526 12.054 1.00 82.00 208 GLN A O 1
ATOM 1636 N N . LEU A 1 209 ? -1.338 1.773 10.943 1.00 86.25 209 LEU A N 1
ATOM 1637 C CA . LEU A 1 209 ? -0.597 2.223 12.111 1.00 86.25 209 LEU A CA 1
ATOM 1638 C C . LEU A 1 209 ? -1.193 3.534 12.635 1.00 86.25 209 LEU A C 1
ATOM 1640 O O . LEU A 1 209 ? -1.435 3.661 13.827 1.00 86.25 209 LEU A O 1
ATOM 1644 N N . CYS A 1 210 ? -1.529 4.486 11.764 1.00 89.62 210 CYS A N 1
ATOM 1645 C CA . CYS A 1 210 ? -2.202 5.712 12.194 1.00 89.62 210 CYS A CA 1
ATOM 1646 C C . CYS A 1 210 ? -3.576 5.441 12.835 1.00 89.62 210 CYS A C 1
ATOM 1648 O O . CYS A 1 210 ? -3.859 5.992 13.900 1.00 89.62 210 CYS A O 1
ATOM 1650 N N . ASP A 1 211 ? -4.403 4.581 12.232 1.00 83.88 211 ASP A N 1
ATOM 1651 C CA . ASP A 1 211 ? -5.713 4.191 12.778 1.00 83.88 211 ASP A CA 1
ATOM 1652 C C . ASP A 1 211 ? -5.587 3.528 14.160 1.00 83.88 211 ASP A C 1
ATOM 1654 O O . ASP A 1 211 ? -6.339 3.870 15.072 1.00 83.88 211 ASP A O 1
ATOM 1658 N N . ARG A 1 212 ? -4.602 2.634 14.343 1.00 84.62 212 ARG A N 1
ATOM 1659 C CA . ARG A 1 212 ? -4.344 1.907 15.601 1.00 84.62 212 ARG A CA 1
ATOM 1660 C C . ARG A 1 212 ? -4.149 2.840 16.795 1.00 84.62 212 ARG A C 1
ATOM 1662 O O . ARG A 1 212 ? -4.597 2.522 17.893 1.00 84.62 212 ARG A O 1
ATOM 1669 N N . TYR A 1 213 ? -3.511 3.988 16.576 1.00 88.88 213 TYR A N 1
ATOM 1670 C CA . TYR A 1 213 ? -3.272 5.007 17.606 1.00 88.88 213 TYR A CA 1
ATOM 1671 C C . TYR A 1 213 ? -4.265 6.179 17.522 1.00 88.88 213 TYR A C 1
ATOM 1673 O O . TYR A 1 213 ? -3.974 7.276 17.998 1.00 88.88 213 TYR A O 1
ATOM 1681 N N . GLY A 1 214 ? -5.426 5.978 16.888 1.00 86.62 214 GLY A N 1
ATOM 1682 C CA . GLY A 1 214 ? -6.522 6.950 16.849 1.00 86.62 214 GLY A CA 1
ATOM 1683 C C . GLY A 1 214 ? -6.277 8.177 15.964 1.00 86.62 214 GLY A C 1
ATOM 1684 O O . GLY A 1 214 ? -7.036 9.144 16.017 1.00 86.62 214 GLY A O 1
ATOM 1685 N N . LYS A 1 215 ? -5.239 8.171 15.119 1.00 89.88 215 LYS A N 1
ATOM 1686 C CA . LYS A 1 215 ? -4.877 9.297 14.242 1.00 89.88 215 LYS A CA 1
ATOM 1687 C C . LYS A 1 215 ? -5.615 9.227 12.898 1.00 89.88 215 LYS A C 1
ATOM 1689 O O . LYS A 1 215 ? -4.994 9.297 11.839 1.00 89.88 215 LYS A O 1
ATOM 1694 N N . PHE A 1 216 ? -6.943 9.114 12.919 1.00 86.62 216 PHE A N 1
ATOM 1695 C CA . PHE A 1 216 ? -7.753 8.864 11.714 1.00 86.62 216 PHE A CA 1
ATOM 1696 C C . PHE A 1 216 ? -7.643 9.960 10.642 1.00 86.62 216 PHE A C 1
ATOM 1698 O O . PHE A 1 216 ? -7.570 9.650 9.455 1.00 86.62 216 PHE A O 1
ATOM 1705 N N . ASN A 1 217 ? -7.566 11.234 11.044 1.00 87.75 217 ASN A N 1
ATOM 1706 C CA . ASN A 1 217 ? -7.378 12.348 10.102 1.00 87.75 217 ASN A CA 1
ATOM 1707 C C . ASN A 1 217 ? -6.018 12.265 9.397 1.00 87.75 217 ASN A C 1
ATOM 1709 O O . ASN A 1 217 ? -5.911 12.526 8.201 1.00 87.75 217 ASN A O 1
ATOM 1713 N N . LEU A 1 218 ? -4.974 11.887 10.142 1.00 89.94 218 LEU A N 1
ATOM 1714 C CA . LEU A 1 218 ? -3.640 11.699 9.581 1.00 89.94 218 LEU A CA 1
ATOM 1715 C C . LEU A 1 218 ? -3.620 10.487 8.646 1.00 89.94 218 LEU A C 1
ATOM 1717 O O . LEU A 1 218 ? -3.092 10.589 7.548 1.00 89.94 218 LEU A O 1
ATOM 1721 N N . SER A 1 219 ? -4.245 9.380 9.050 1.00 89.19 219 SER A N 1
ATOM 1722 C CA . SER A 1 219 ? -4.422 8.174 8.234 1.00 89.19 219 SER A CA 1
ATOM 1723 C C . SER A 1 219 ? -5.075 8.483 6.883 1.00 89.19 219 SER A C 1
ATOM 1725 O O . SER A 1 219 ? -4.537 8.125 5.836 1.00 89.19 219 SER A O 1
ATOM 1727 N N . GLU A 1 220 ? -6.192 9.220 6.886 1.00 87.00 220 GLU A N 1
ATOM 1728 C CA . GLU A 1 220 ? -6.863 9.650 5.656 1.00 87.00 220 GLU A CA 1
ATOM 1729 C C . GLU A 1 220 ? -5.971 10.559 4.804 1.00 87.00 220 GLU A C 1
ATOM 1731 O O . GLU A 1 220 ? -5.817 10.329 3.601 1.00 87.00 220 GLU A O 1
ATOM 1736 N N . HIS A 1 221 ? -5.380 11.588 5.420 1.00 89.62 221 HIS A N 1
ATOM 1737 C CA . HIS A 1 221 ? -4.518 12.534 4.721 1.00 89.62 221 HIS A CA 1
ATOM 1738 C C . HIS A 1 221 ? -3.340 11.823 4.045 1.00 89.62 221 HIS A C 1
ATOM 1740 O O . HIS A 1 221 ? -3.102 12.026 2.853 1.00 89.62 221 HIS A O 1
ATOM 1746 N N . LEU A 1 222 ? -2.650 10.948 4.784 1.00 90.38 222 LEU A N 1
ATOM 1747 C CA . LEU A 1 222 ? -1.543 10.151 4.273 1.00 90.38 222 LEU A CA 1
ATOM 1748 C C . LEU A 1 222 ? -2.003 9.244 3.137 1.00 90.38 222 LEU A C 1
ATOM 1750 O O . LEU A 1 222 ? -1.382 9.267 2.081 1.00 90.38 222 LEU A O 1
ATOM 1754 N N . MET A 1 223 ? -3.106 8.507 3.292 1.00 86.25 223 MET A N 1
ATOM 1755 C CA . MET A 1 223 ? -3.606 7.652 2.214 1.00 86.25 223 MET A CA 1
ATOM 1756 C C . MET A 1 223 ? -3.859 8.453 0.936 1.00 86.25 223 MET A C 1
ATOM 1758 O O . MET A 1 223 ? -3.389 8.072 -0.135 1.00 86.25 223 MET A O 1
ATOM 1762 N N . ARG A 1 224 ? -4.547 9.595 1.038 1.00 89.75 224 ARG A N 1
ATOM 1763 C CA . ARG A 1 224 ? -4.874 10.431 -0.121 1.00 89.75 224 ARG A CA 1
ATOM 1764 C C . ARG A 1 224 ? -3.625 10.970 -0.815 1.00 89.75 224 ARG A C 1
ATOM 1766 O O . ARG A 1 224 ? -3.496 10.832 -2.031 1.00 89.75 224 ARG A O 1
ATOM 1773 N N . GLU A 1 225 ? -2.718 11.601 -0.073 1.00 94.19 225 GLU A N 1
ATOM 1774 C CA . GLU A 1 225 ? -1.543 12.239 -0.677 1.00 94.19 225 GLU A CA 1
ATOM 1775 C C . GLU A 1 225 ? -0.503 11.211 -1.146 1.00 94.19 225 GLU A C 1
ATOM 1777 O O . GLU A 1 225 ? 0.052 11.351 -2.238 1.00 94.19 225 GLU A O 1
ATOM 1782 N N . ASN A 1 226 ? -0.306 10.120 -0.402 1.00 93.19 226 ASN A N 1
ATOM 1783 C CA . ASN A 1 226 ? 0.625 9.060 -0.794 1.00 93.19 226 ASN A CA 1
ATOM 1784 C C . ASN A 1 226 ? 0.128 8.294 -2.020 1.00 93.19 226 ASN A C 1
ATOM 1786 O O . ASN A 1 226 ? 0.929 7.959 -2.890 1.00 93.19 226 ASN A O 1
ATOM 1790 N N . THR A 1 227 ? -1.186 8.082 -2.138 1.00 90.25 227 THR A N 1
ATOM 1791 C CA . THR A 1 227 ? -1.792 7.496 -3.342 1.00 90.25 227 THR A CA 1
ATOM 1792 C C . THR A 1 227 ? -1.539 8.362 -4.567 1.00 90.25 227 THR A C 1
ATOM 1794 O O . THR A 1 227 ? -1.121 7.851 -5.606 1.00 90.25 227 THR A O 1
ATOM 1797 N N . LYS A 1 228 ? -1.738 9.684 -4.460 1.00 94.62 228 LYS A N 1
ATOM 1798 C CA . LYS A 1 228 ? -1.424 10.610 -5.560 1.00 94.62 228 LYS A CA 1
ATOM 1799 C C . LYS A 1 228 ? 0.049 10.518 -5.946 1.00 94.62 228 LYS A C 1
ATOM 1801 O O . LYS A 1 228 ? 0.356 10.342 -7.123 1.00 94.62 228 LYS A O 1
ATOM 1806 N N . ARG A 1 229 ? 0.953 10.597 -4.964 1.00 95.94 229 ARG A N 1
ATOM 1807 C CA . ARG A 1 229 ? 2.403 10.540 -5.192 1.00 95.94 229 ARG A CA 1
ATOM 1808 C C . ARG A 1 229 ? 2.835 9.227 -5.852 1.00 95.94 229 ARG A C 1
ATOM 1810 O O . ARG A 1 229 ? 3.617 9.271 -6.799 1.00 95.94 229 ARG A O 1
ATOM 1817 N N . TYR A 1 230 ? 2.302 8.094 -5.392 1.00 95.38 230 TYR A N 1
ATOM 1818 C CA . TYR A 1 230 ? 2.526 6.777 -5.992 1.00 95.38 230 TYR A CA 1
ATOM 1819 C C . TYR A 1 230 ? 2.037 6.723 -7.443 1.00 95.38 230 TYR A C 1
ATOM 1821 O O . TYR A 1 230 ? 2.784 6.310 -8.326 1.00 95.38 230 TYR A O 1
ATOM 1829 N N . ASN A 1 231 ? 0.810 7.181 -7.705 1.00 95.06 231 ASN A N 1
ATOM 1830 C CA . ASN A 1 231 ? 0.229 7.154 -9.047 1.00 95.06 231 ASN A CA 1
ATOM 1831 C C . ASN A 1 231 ? 1.011 8.026 -10.037 1.00 95.06 231 ASN A C 1
ATOM 1833 O O . ASN A 1 231 ? 1.130 7.646 -11.198 1.00 95.06 231 ASN A O 1
ATOM 1837 N N . ILE A 1 232 ? 1.578 9.151 -9.587 1.00 95.94 232 ILE A N 1
ATOM 1838 C CA . ILE A 1 232 ? 2.469 9.984 -10.408 1.00 95.94 232 ILE A CA 1
ATOM 1839 C C . ILE A 1 232 ? 3.710 9.187 -10.832 1.00 95.94 232 ILE A C 1
ATOM 1841 O O . ILE A 1 232 ? 3.992 9.114 -12.026 1.00 95.94 232 ILE A O 1
ATOM 1845 N N . THR A 1 233 ? 4.408 8.534 -9.897 1.00 95.88 233 THR A N 1
ATOM 1846 C CA . THR A 1 233 ? 5.575 7.693 -10.230 1.00 95.88 233 THR A CA 1
ATOM 1847 C C . THR A 1 233 ? 5.193 6.508 -11.109 1.00 95.88 233 THR A C 1
ATOM 1849 O O . THR A 1 233 ? 5.879 6.220 -12.087 1.00 95.88 233 THR A O 1
ATOM 1852 N N . LEU A 1 234 ? 4.085 5.823 -10.806 1.00 95.81 234 LEU A N 1
ATOM 1853 C CA . LEU A 1 234 ? 3.618 4.687 -11.602 1.00 95.81 234 LEU A CA 1
ATOM 1854 C C . LEU A 1 234 ? 3.300 5.110 -13.041 1.00 95.81 234 LEU A C 1
ATOM 1856 O O . LEU A 1 234 ? 3.615 4.385 -13.984 1.00 95.81 234 LEU A O 1
ATOM 1860 N N . GLN A 1 235 ? 2.689 6.283 -13.212 1.00 95.62 235 GLN A N 1
ATOM 1861 C CA . GLN A 1 235 ? 2.394 6.834 -14.525 1.00 95.62 235 GLN A CA 1
ATOM 1862 C C . GLN A 1 235 ? 3.676 7.241 -15.258 1.00 95.62 235 GLN A C 1
ATOM 1864 O O . GLN A 1 235 ? 3.822 6.890 -16.425 1.00 95.62 235 GLN A O 1
ATOM 1869 N N . TYR A 1 236 ? 4.634 7.874 -14.572 1.00 94.31 236 TYR A N 1
ATOM 1870 C CA . TYR A 1 236 ? 5.939 8.190 -15.156 1.00 94.31 236 TYR A CA 1
ATOM 1871 C C . TYR A 1 236 ? 6.660 6.925 -15.646 1.00 94.31 236 TYR A C 1
ATOM 1873 O O . TYR A 1 236 ? 7.115 6.864 -16.790 1.00 94.31 236 TYR A O 1
ATOM 1881 N N . TYR A 1 237 ? 6.658 5.868 -14.830 1.00 94.44 237 TYR A N 1
ATOM 1882 C CA . TYR A 1 237 ? 7.206 4.566 -15.197 1.00 94.44 237 TYR A CA 1
ATOM 1883 C C . TYR A 1 237 ? 6.500 3.951 -16.412 1.00 94.44 237 TYR A C 1
ATOM 1885 O O . TYR A 1 237 ? 7.148 3.472 -17.347 1.00 94.44 237 TYR A O 1
ATOM 1893 N N . ARG A 1 238 ? 5.162 3.998 -16.433 1.00 94.62 238 ARG A N 1
ATOM 1894 C CA . ARG A 1 238 ? 4.343 3.515 -17.551 1.00 94.62 238 ARG A CA 1
ATOM 1895 C C . ARG A 1 238 ? 4.647 4.265 -18.844 1.00 94.62 238 ARG A C 1
ATOM 1897 O O . ARG A 1 238 ? 4.774 3.636 -19.895 1.00 94.62 238 ARG A O 1
ATOM 1904 N N . ASP A 1 239 ? 4.750 5.587 -18.783 1.00 93.06 239 ASP A N 1
ATOM 1905 C CA . ASP A 1 239 ? 5.024 6.426 -19.948 1.00 93.06 239 ASP A CA 1
ATOM 1906 C C . ASP A 1 239 ? 6.412 6.152 -20.518 1.00 93.06 239 ASP A C 1
ATOM 1908 O O . ASP A 1 239 ? 6.552 5.985 -21.735 1.00 93.06 239 ASP A O 1
ATOM 1912 N N . TRP A 1 240 ? 7.407 5.988 -19.646 1.00 90.25 240 TRP A N 1
ATOM 1913 C CA . TRP A 1 240 ? 8.741 5.564 -20.047 1.00 90.25 240 TRP A CA 1
ATOM 1914 C C . TRP A 1 240 ? 8.719 4.192 -20.747 1.00 90.25 240 TRP A C 1
ATOM 1916 O O . TRP A 1 240 ? 9.143 4.102 -21.902 1.00 90.25 240 TRP A O 1
ATOM 1926 N N . CYS A 1 241 ? 8.110 3.158 -20.151 1.00 89.50 241 CYS A N 1
ATOM 1927 C CA . CYS A 1 241 ? 7.998 1.823 -20.765 1.00 89.50 241 CYS A CA 1
ATOM 1928 C C . CYS A 1 241 ? 7.280 1.850 -22.131 1.00 89.50 241 CYS A C 1
ATOM 1930 O O . CYS A 1 241 ? 7.699 1.210 -23.104 1.00 89.50 241 CYS A O 1
ATOM 1932 N N . ASN A 1 242 ? 6.195 2.625 -22.228 1.00 88.75 242 ASN A N 1
ATOM 1933 C CA . ASN A 1 242 ? 5.438 2.793 -23.467 1.00 88.75 242 ASN A CA 1
ATOM 1934 C C . ASN A 1 242 ? 6.256 3.509 -24.548 1.00 88.75 242 ASN A C 1
ATOM 1936 O O . ASN A 1 242 ? 6.125 3.180 -25.730 1.00 88.75 242 ASN A O 1
ATOM 1940 N N . SER A 1 243 ? 7.081 4.489 -24.168 1.00 87.06 243 SER A N 1
ATOM 1941 C CA . SER A 1 243 ? 7.947 5.212 -25.102 1.00 87.06 243 SER A CA 1
ATOM 1942 C C . SER A 1 243 ? 8.971 4.275 -25.752 1.00 87.06 243 SER A C 1
ATOM 1944 O O . SER A 1 243 ? 9.108 4.286 -26.978 1.00 87.06 243 SER A O 1
ATOM 1946 N N . LYS A 1 244 ? 9.584 3.383 -24.961 1.00 83.69 244 LYS A N 1
ATOM 1947 C CA . LYS A 1 244 ? 10.548 2.380 -25.433 1.00 83.69 244 LYS A CA 1
ATOM 1948 C C . LYS A 1 244 ? 9.894 1.363 -26.356 1.00 83.69 244 LYS A C 1
ATOM 1950 O O . LYS A 1 244 ? 10.343 1.183 -27.483 1.00 83.69 244 LYS A O 1
ATOM 1955 N N . THR A 1 245 ? 8.740 0.830 -25.956 1.00 78.31 245 THR A N 1
ATOM 1956 C CA . THR A 1 245 ? 7.962 -0.096 -26.795 1.00 78.31 245 THR A CA 1
ATOM 1957 C C . THR A 1 245 ? 7.575 0.532 -28.145 1.00 78.31 245 THR A C 1
ATOM 1959 O O . THR A 1 245 ? 7.662 -0.109 -29.192 1.00 78.31 245 THR A O 1
ATOM 1962 N N . LYS A 1 246 ? 7.170 1.811 -28.161 1.00 81.69 246 LYS A N 1
ATOM 1963 C CA . LYS A 1 246 ? 6.834 2.529 -29.404 1.00 81.69 246 LYS A CA 1
ATOM 1964 C C . LYS A 1 246 ? 8.056 2.779 -30.290 1.00 81.69 246 LYS A C 1
ATOM 1966 O O . LYS A 1 246 ? 7.916 2.717 -31.510 1.00 81.69 246 LYS A O 1
ATOM 1971 N N . ALA A 1 247 ? 9.220 3.077 -29.710 1.00 75.56 247 ALA A N 1
ATOM 1972 C CA . ALA A 1 247 ? 10.464 3.256 -30.459 1.00 75.56 247 ALA A CA 1
ATOM 1973 C C . ALA A 1 247 ? 10.868 1.961 -31.184 1.00 75.56 247 ALA A C 1
ATOM 1975 O O . ALA A 1 247 ? 11.165 2.000 -32.378 1.00 75.56 247 ALA A O 1
ATOM 1976 N N . THR A 1 248 ? 10.738 0.816 -30.508 1.00 71.25 248 THR A N 1
ATOM 1977 C CA . THR A 1 248 ? 10.944 -0.515 -31.093 1.00 71.25 248 THR A CA 1
ATOM 1978 C C . THR A 1 248 ? 10.030 -0.776 -32.292 1.00 71.25 248 THR A C 1
ATOM 1980 O O . THR A 1 248 ? 10.504 -1.151 -33.361 1.00 71.25 248 THR A O 1
ATOM 1983 N N . ILE A 1 249 ? 8.718 -0.537 -32.153 1.00 72.50 249 ILE A N 1
ATOM 1984 C CA . ILE A 1 249 ? 7.739 -0.763 -33.237 1.00 72.50 249 ILE A CA 1
ATOM 1985 C C . ILE A 1 249 ? 8.048 0.106 -34.468 1.00 72.50 249 ILE A C 1
ATOM 1987 O O . ILE A 1 249 ? 7.772 -0.291 -35.597 1.00 72.50 249 ILE A O 1
ATOM 1991 N N . ARG A 1 250 ? 8.641 1.287 -34.264 1.00 76.88 250 ARG A N 1
ATOM 1992 C CA . ARG A 1 250 ? 9.044 2.206 -35.341 1.00 76.88 250 ARG A CA 1
ATOM 1993 C C . ARG A 1 250 ? 10.328 1.782 -36.067 1.00 76.88 250 ARG A C 1
ATOM 1995 O O . ARG A 1 250 ? 10.763 2.507 -36.955 1.00 76.88 250 ARG A O 1
ATOM 2002 N N . GLY A 1 251 ? 10.925 0.640 -35.718 1.00 61.03 251 GLY A N 1
ATOM 2003 C CA . GLY A 1 251 ? 12.133 0.128 -36.368 1.00 61.03 251 GLY A CA 1
ATOM 2004 C C . GLY A 1 251 ? 13.415 0.855 -35.959 1.00 61.03 251 GLY A C 1
ATOM 2005 O O . GLY A 1 251 ? 14.433 0.722 -36.633 1.00 61.03 251 GLY A O 1
ATOM 2006 N N . ILE A 1 252 ? 13.384 1.618 -34.860 1.00 64.25 252 ILE A N 1
ATOM 2007 C CA . ILE A 1 252 ? 14.600 2.135 -34.232 1.00 64.25 252 ILE A CA 1
ATOM 2008 C C . ILE A 1 252 ? 15.228 0.931 -33.521 1.00 64.25 252 ILE A C 1
ATOM 2010 O O . ILE A 1 252 ? 14.747 0.499 -32.475 1.00 64.25 252 ILE A O 1
ATOM 2014 N N . SER A 1 253 ? 16.204 0.309 -34.186 1.00 53.22 253 SER A N 1
ATOM 2015 C CA . SER A 1 253 ? 16.807 -0.969 -33.797 1.00 53.22 253 SER A CA 1
ATOM 2016 C C . SER A 1 253 ? 17.692 -0.799 -32.562 1.00 53.22 253 SER A C 1
ATOM 2018 O O . SER A 1 253 ? 18.903 -0.639 -32.680 1.00 53.22 253 SER A O 1
ATOM 2020 N N . ASP A 1 254 ? 17.070 -0.815 -31.388 1.00 58.25 254 ASP A N 1
ATOM 2021 C CA . ASP A 1 254 ? 17.736 -0.753 -30.089 1.00 58.25 254 ASP A CA 1
ATOM 2022 C C . ASP A 1 254 ? 17.628 -2.136 -29.402 1.00 58.25 254 ASP A C 1
ATOM 2024 O O . ASP A 1 254 ? 16.506 -2.649 -29.287 1.00 58.25 254 ASP A O 1
ATOM 2028 N N . PRO A 1 255 ? 18.737 -2.775 -28.972 1.00 60.34 255 PRO A N 1
ATOM 2029 C CA . PRO A 1 255 ? 18.729 -4.047 -28.229 1.00 60.34 255 PRO A CA 1
ATOM 2030 C C . PRO A 1 255 ? 17.770 -4.083 -27.023 1.00 60.34 255 PRO A C 1
ATOM 2032 O O . PRO A 1 255 ? 17.247 -5.138 -26.664 1.00 60.34 255 PRO A O 1
ATOM 2035 N N . VAL A 1 256 ? 17.458 -2.908 -26.474 1.00 64.81 256 VAL A N 1
ATOM 2036 C CA . VAL A 1 256 ? 16.486 -2.643 -25.405 1.00 64.81 256 VAL A CA 1
ATOM 2037 C C . VAL A 1 256 ? 15.075 -3.194 -25.690 1.00 64.81 256 VAL A C 1
ATOM 2039 O O . VAL A 1 256 ? 14.327 -3.535 -24.772 1.00 64.81 256 VAL A O 1
ATOM 2042 N N . ALA A 1 257 ? 14.699 -3.321 -26.964 1.00 66.44 257 ALA A N 1
ATOM 2043 C CA . ALA A 1 257 ? 13.403 -3.823 -27.420 1.00 66.44 257 ALA A CA 1
ATOM 2044 C C . ALA A 1 257 ? 12.998 -5.188 -26.838 1.00 66.44 257 ALA A C 1
ATOM 2046 O O . ALA A 1 257 ? 11.824 -5.406 -26.518 1.00 66.44 257 ALA A O 1
ATOM 2047 N N . LEU A 1 258 ? 13.963 -6.108 -26.732 1.00 71.38 258 LEU A N 1
ATOM 2048 C CA . LEU A 1 258 ? 13.711 -7.484 -26.310 1.00 71.38 258 LEU A CA 1
ATOM 2049 C C . LEU A 1 258 ? 13.314 -7.536 -24.831 1.00 71.38 258 LEU A C 1
ATOM 2051 O O . LEU A 1 258 ? 12.321 -8.167 -24.484 1.00 71.38 258 LEU A O 1
ATOM 2055 N N . THR A 1 259 ? 14.010 -6.776 -23.988 1.00 76.06 259 THR A N 1
ATOM 2056 C CA . THR A 1 259 ? 13.774 -6.712 -22.542 1.00 76.06 259 THR A CA 1
ATOM 2057 C C . THR A 1 259 ? 12.352 -6.256 -22.203 1.00 76.06 259 THR A C 1
ATOM 2059 O O . THR A 1 259 ? 11.666 -6.861 -21.379 1.00 76.06 259 THR A O 1
ATOM 2062 N N . PHE A 1 260 ? 11.852 -5.213 -22.873 1.00 80.31 260 PHE A N 1
ATOM 2063 C CA . PHE A 1 260 ? 10.482 -4.732 -22.656 1.00 80.31 260 PHE A CA 1
ATOM 2064 C C . PHE A 1 260 ? 9.420 -5.702 -23.183 1.00 80.31 260 PHE A C 1
ATOM 2066 O O . PHE A 1 260 ? 8.328 -5.786 -22.615 1.00 80.31 260 PHE A O 1
ATOM 2073 N N . TYR A 1 261 ? 9.723 -6.433 -24.259 1.00 78.38 261 TYR A N 1
ATOM 2074 C CA . TYR A 1 261 ? 8.840 -7.478 -24.766 1.00 78.38 261 TYR A CA 1
ATOM 2075 C C . TYR A 1 261 ? 8.741 -8.650 -23.781 1.00 78.38 261 TYR A C 1
ATOM 2077 O O . TYR A 1 261 ? 7.632 -9.088 -23.473 1.00 78.38 261 TYR A O 1
ATOM 2085 N N . GLU A 1 262 ? 9.873 -9.104 -23.241 1.00 81.12 262 GLU A N 1
ATOM 2086 C CA . GLU A 1 262 ? 9.941 -10.206 -22.275 1.00 81.12 262 GLU A CA 1
ATOM 2087 C C . GLU A 1 262 ? 9.211 -9.880 -20.964 1.00 81.12 262 GLU A C 1
ATOM 2089 O O . GLU A 1 262 ? 8.502 -10.731 -20.431 1.00 81.12 262 GLU A O 1
ATOM 2094 N N . LYS A 1 263 ? 9.287 -8.632 -20.482 1.00 84.44 263 LYS A N 1
ATOM 2095 C CA . LYS A 1 263 ? 8.610 -8.198 -19.243 1.00 84.44 263 LYS A CA 1
ATOM 2096 C C . LYS A 1 263 ? 7.185 -7.672 -19.430 1.00 84.44 263 LYS A C 1
ATOM 2098 O O . LYS A 1 263 ? 6.580 -7.154 -18.488 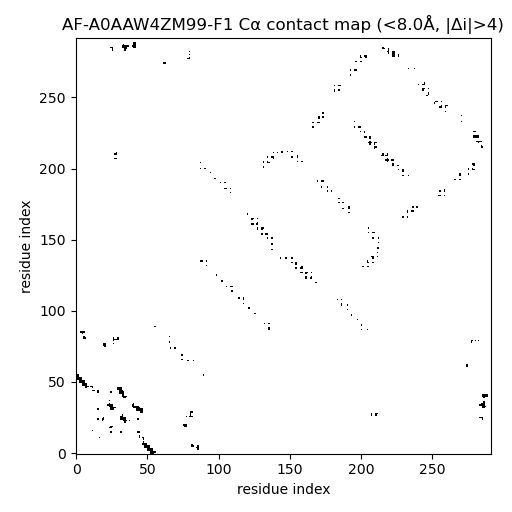1.00 84.44 263 LYS A O 1
ATOM 2103 N N . LYS A 1 264 ? 6.615 -7.769 -20.632 1.00 84.62 264 LYS A N 1
ATOM 2104 C CA . LYS A 1 264 ? 5.318 -7.159 -20.967 1.00 84.62 264 LYS A CA 1
ATOM 2105 C C . LYS A 1 264 ? 4.190 -7.570 -20.018 1.00 84.62 264 LYS A C 1
ATOM 2107 O O . LYS A 1 264 ? 3.378 -6.723 -19.641 1.00 84.62 264 LYS A O 1
ATOM 2112 N N . ASP A 1 265 ? 4.118 -8.848 -19.661 1.00 83.81 265 ASP A N 1
ATOM 2113 C CA . ASP A 1 265 ? 3.040 -9.357 -18.812 1.00 83.81 265 ASP A CA 1
ATOM 2114 C C . ASP A 1 265 ? 3.178 -8.862 -17.368 1.00 83.81 265 ASP A C 1
ATOM 2116 O O . ASP A 1 265 ? 2.191 -8.411 -16.786 1.00 83.81 265 ASP A O 1
ATOM 2120 N N . ASP A 1 266 ? 4.396 -8.820 -16.827 1.00 83.75 266 ASP A N 1
ATOM 2121 C CA . ASP A 1 266 ? 4.671 -8.281 -15.490 1.00 83.75 266 ASP A CA 1
ATOM 2122 C C . ASP A 1 266 ? 4.344 -6.787 -15.401 1.00 83.75 266 ASP A C 1
ATOM 2124 O O . ASP A 1 266 ? 3.650 -6.345 -14.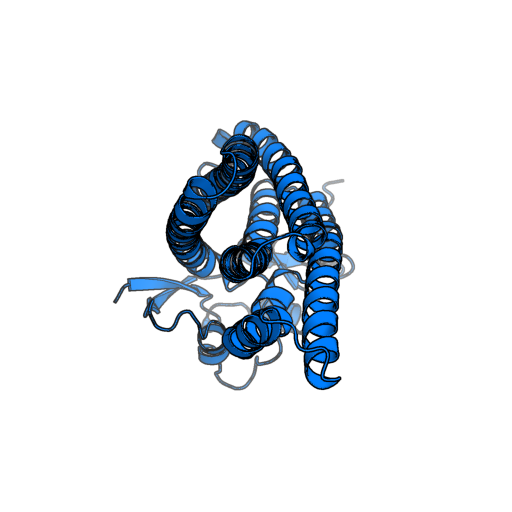480 1.00 83.75 266 ASP A O 1
ATOM 2128 N N . LEU A 1 267 ? 4.752 -6.014 -16.411 1.00 88.88 267 LEU A N 1
ATOM 2129 C CA . LEU A 1 267 ? 4.412 -4.597 -16.524 1.00 88.88 267 LEU A CA 1
ATOM 2130 C C . LEU A 1 267 ? 2.894 -4.398 -16.609 1.00 88.88 267 LEU A C 1
ATOM 2132 O O . LEU A 1 267 ? 2.326 -3.554 -15.914 1.00 88.88 267 LEU A O 1
ATOM 2136 N N . LYS A 1 268 ? 2.201 -5.207 -17.419 1.00 87.25 268 LYS A N 1
ATOM 2137 C CA . LYS A 1 268 ? 0.740 -5.148 -17.545 1.00 87.25 268 LYS A CA 1
ATOM 2138 C C . LYS A 1 268 ? 0.044 -5.495 -16.229 1.00 87.25 268 LYS A C 1
ATOM 2140 O O . LYS A 1 268 ? -0.949 -4.840 -15.898 1.00 87.25 268 LYS A O 1
ATOM 2145 N N . ASN A 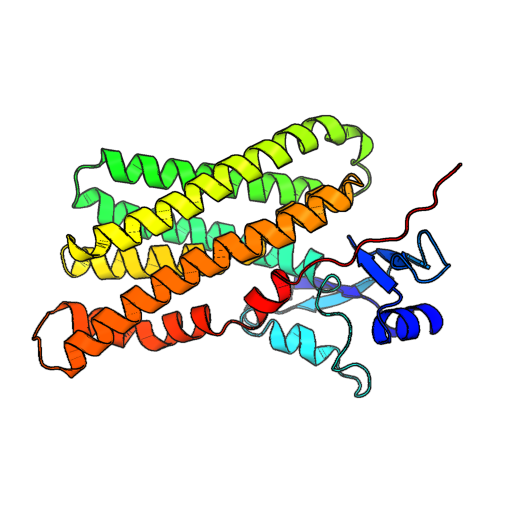1 269 ? 0.552 -6.482 -15.495 1.00 83.62 269 ASN A N 1
ATOM 2146 C CA . ASN A 1 269 ? 0.035 -6.883 -14.190 1.00 83.62 269 ASN A CA 1
ATOM 2147 C C . ASN A 1 269 ? 0.199 -5.760 -13.163 1.00 83.62 269 ASN A C 1
ATOM 2149 O O . ASN A 1 269 ? -0.768 -5.422 -12.483 1.00 83.62 269 ASN A O 1
ATOM 2153 N N . LEU A 1 270 ? 1.374 -5.124 -13.102 1.00 86.50 270 LEU A N 1
ATOM 2154 C CA . LEU A 1 270 ? 1.609 -3.967 -12.238 1.00 86.50 270 LEU A CA 1
ATOM 2155 C C . LEU A 1 270 ? 0.655 -2.814 -12.586 1.00 86.50 270 LEU A C 1
ATOM 2157 O O . LEU A 1 270 ? -0.044 -2.291 -11.717 1.00 86.50 270 LEU A O 1
ATOM 2161 N N . PHE A 1 271 ? 0.599 -2.435 -13.864 1.00 91.06 271 PHE A N 1
ATOM 2162 C CA . PHE A 1 271 ? -0.167 -1.277 -14.323 1.00 91.06 271 PHE A CA 1
ATOM 2163 C C . PHE A 1 271 ? -1.678 -1.435 -14.169 1.00 91.06 271 PHE A C 1
ATOM 2165 O O . PHE A 1 271 ? -2.360 -0.420 -14.044 1.00 91.06 271 PHE A O 1
ATOM 2172 N N . ASN A 1 272 ? -2.201 -2.660 -14.189 1.00 84.94 272 ASN A N 1
ATOM 2173 C CA . ASN A 1 272 ? -3.637 -2.930 -14.098 1.00 84.94 272 ASN A CA 1
ATOM 2174 C C . ASN A 1 272 ? -4.021 -3.655 -12.800 1.00 84.94 272 ASN A C 1
ATOM 2176 O O . ASN A 1 272 ? -5.086 -4.268 -12.731 1.00 84.94 272 ASN A O 1
ATOM 2180 N N . SER A 1 273 ? -3.161 -3.612 -11.779 1.00 77.00 273 SER A N 1
ATOM 2181 C CA . SER A 1 273 ? -3.396 -4.307 -10.514 1.00 77.00 273 SER A CA 1
ATOM 2182 C C . SER A 1 273 ? -4.599 -3.719 -9.771 1.00 77.00 273 SER A C 1
ATOM 2184 O O . SER A 1 273 ? -4.496 -2.698 -9.087 1.00 77.00 273 SER A O 1
ATOM 2186 N N . SER A 1 274 ? -5.737 -4.415 -9.843 1.00 64.88 274 SER A N 1
ATOM 2187 C CA . SER A 1 274 ? -6.948 -4.077 -9.084 1.00 64.88 274 SER A CA 1
ATOM 2188 C C . SER A 1 274 ? -6.701 -4.090 -7.575 1.00 64.88 274 SER A C 1
ATOM 2190 O O . SER A 1 274 ? -7.297 -3.303 -6.845 1.00 64.88 274 SER A O 1
ATOM 2192 N N . ASN A 1 275 ? -5.788 -4.947 -7.110 1.00 65.88 275 ASN A N 1
ATOM 2193 C CA . ASN A 1 275 ? -5.402 -5.036 -5.705 1.00 65.88 275 ASN A CA 1
ATOM 2194 C C . ASN A 1 275 ? -4.700 -3.757 -5.237 1.00 65.88 275 ASN A C 1
ATOM 2196 O O . ASN A 1 275 ? -5.031 -3.232 -4.177 1.00 65.88 275 ASN A O 1
ATOM 2200 N N . ASN A 1 276 ? -3.767 -3.226 -6.035 1.00 72.31 276 ASN A N 1
ATOM 2201 C CA . ASN A 1 276 ? -3.072 -1.981 -5.701 1.00 72.31 276 ASN A CA 1
ATOM 2202 C C . ASN A 1 276 ? -4.052 -0.806 -5.676 1.00 72.31 276 ASN A C 1
ATOM 2204 O O . ASN A 1 276 ? -4.019 -0.001 -4.751 1.00 72.31 276 ASN A O 1
ATOM 2208 N N . THR A 1 277 ? -4.971 -0.748 -6.645 1.00 72.00 277 THR A N 1
ATOM 2209 C CA . THR A 1 277 ? -6.031 0.267 -6.666 1.00 72.00 277 THR A CA 1
ATOM 2210 C C . THR A 1 277 ? -6.948 0.166 -5.448 1.00 72.00 277 THR A C 1
ATOM 2212 O O . THR A 1 277 ? -7.289 1.191 -4.869 1.00 72.00 277 THR A O 1
ATOM 2215 N N . ALA A 1 278 ? -7.332 -1.045 -5.037 1.00 65.94 278 ALA A N 1
ATOM 2216 C CA . ALA A 1 278 ? -8.201 -1.255 -3.881 1.00 65.94 278 ALA A CA 1
ATOM 2217 C C . ALA A 1 278 ? -7.535 -0.841 -2.557 1.00 65.94 278 ALA A C 1
ATOM 2219 O O . ALA A 1 278 ? -8.180 -0.210 -1.725 1.00 65.94 278 ALA A O 1
ATOM 2220 N N . LEU A 1 279 ? -6.245 -1.148 -2.378 1.00 70.00 279 LEU A N 1
ATOM 2221 C CA . LEU A 1 279 ? -5.483 -0.774 -1.177 1.00 70.00 279 LEU A CA 1
ATOM 2222 C C . LEU A 1 279 ? -5.303 0.740 -1.025 1.00 70.00 279 LEU A C 1
ATOM 2224 O O . LEU A 1 279 ? -5.208 1.237 0.091 1.00 70.00 279 LEU A O 1
ATOM 2228 N N . LEU A 1 280 ? -5.254 1.464 -2.141 1.00 76.81 280 LEU A N 1
ATOM 2229 C CA . LEU A 1 280 ? -5.011 2.906 -2.180 1.00 76.81 280 LEU A CA 1
ATOM 2230 C C . LEU A 1 280 ? -6.295 3.744 -2.244 1.00 76.81 280 LEU A C 1
ATOM 2232 O O . LEU A 1 280 ? -6.261 4.938 -2.544 1.00 76.81 280 LEU A O 1
ATOM 2236 N N . GLN A 1 281 ? -7.455 3.136 -1.991 1.00 73.06 281 GLN A N 1
ATOM 2237 C CA . GLN A 1 281 ? -8.701 3.890 -1.928 1.00 73.06 281 GLN A CA 1
ATOM 2238 C C . GLN A 1 281 ? -8.662 4.901 -0.782 1.00 73.06 281 GLN A C 1
ATOM 2240 O O . GLN A 1 281 ? -8.177 4.614 0.313 1.00 73.06 281 GLN A O 1
ATOM 2245 N N . GLN A 1 282 ? -9.200 6.098 -1.035 1.00 73.31 282 GLN A N 1
ATOM 2246 C CA . GLN A 1 282 ? -9.321 7.105 0.010 1.00 73.31 282 GLN A CA 1
ATOM 2247 C C . GLN A 1 282 ? -10.176 6.557 1.152 1.00 73.31 282 GLN A C 1
ATOM 2249 O O . GLN A 1 282 ? -11.221 5.940 0.945 1.00 73.31 282 GLN A O 1
ATOM 2254 N N . LEU A 1 283 ? -9.706 6.798 2.368 1.00 76.12 283 LEU A N 1
ATOM 2255 C CA . LEU A 1 283 ? -10.343 6.287 3.563 1.00 76.12 283 LEU A CA 1
ATOM 2256 C C . LEU A 1 283 ? -11.477 7.219 3.980 1.00 76.12 283 LEU A C 1
ATOM 2258 O O . LEU A 1 283 ? -11.313 8.435 4.002 1.00 76.12 283 LEU A O 1
ATOM 2262 N N . ILE A 1 284 ? -12.623 6.645 4.340 1.00 74.31 284 ILE A N 1
ATOM 2263 C CA . ILE A 1 284 ? -13.759 7.420 4.840 1.00 74.31 284 ILE A CA 1
ATOM 2264 C C . ILE A 1 284 ? -13.526 7.731 6.317 1.00 74.31 284 ILE A C 1
ATOM 2266 O O . ILE A 1 284 ? -13.141 6.854 7.106 1.00 74.31 284 ILE A O 1
ATOM 2270 N N . ARG A 1 285 ? -13.758 8.992 6.682 1.00 74.75 285 ARG A N 1
ATOM 2271 C CA . ARG A 1 285 ? -13.596 9.498 8.040 1.00 74.75 285 ARG A CA 1
ATOM 2272 C C . ARG A 1 285 ? -14.654 8.910 8.987 1.00 74.75 285 ARG A C 1
ATOM 2274 O O . ARG A 1 285 ? -15.851 9.036 8.712 1.00 74.75 285 ARG A O 1
ATOM 2281 N N . PRO A 1 286 ? -14.237 8.285 10.104 1.00 78.06 286 PRO A N 1
ATOM 2282 C CA . PRO A 1 286 ? -15.152 7.916 11.177 1.00 78.06 286 PRO A CA 1
ATOM 2283 C C . PRO A 1 286 ? -15.725 9.158 11.865 1.00 78.06 286 PRO A C 1
ATOM 2285 O O . PRO A 1 286 ? -14.996 10.110 12.144 1.00 78.06 286 PRO A O 1
ATOM 2288 N N . SER A 1 287 ? -17.009 9.118 12.206 1.00 81.50 287 SER A N 1
ATOM 2289 C CA . SER A 1 287 ? -17.595 10.009 13.199 1.00 81.50 287 SER A CA 1
ATOM 2290 C C . SER A 1 287 ? -17.208 9.490 14.579 1.00 81.50 287 SER A C 1
ATOM 2292 O O . SER A 1 287 ? -17.686 8.448 15.023 1.00 81.50 287 SER A O 1
ATOM 2294 N N . LEU A 1 288 ? -16.286 10.182 15.235 1.00 76.69 288 LEU A N 1
ATOM 2295 C CA . LEU A 1 288 ? -15.957 9.952 16.637 1.00 76.69 288 LEU A CA 1
ATOM 2296 C C . LEU A 1 288 ? -16.763 10.969 17.433 1.00 76.69 288 LEU A C 1
ATOM 2298 O O . LEU A 1 288 ? -16.784 12.137 17.041 1.00 76.69 288 LEU A O 1
ATOM 2302 N N . ASP A 1 289 ? -17.443 10.536 18.493 1.00 65.94 289 ASP A N 1
ATOM 2303 C CA . ASP A 1 289 ? -18.191 11.448 19.356 1.00 65.94 289 ASP A CA 1
ATOM 2304 C C . ASP A 1 289 ? -17.325 12.661 19.721 1.00 65.94 289 ASP A C 1
ATOM 2306 O O . ASP A 1 289 ? -16.212 12.521 20.236 1.00 65.94 289 ASP A O 1
ATOM 2310 N N . LEU A 1 290 ? -17.850 13.863 19.477 1.00 45.81 290 LEU A N 1
ATOM 2311 C CA . LEU A 1 290 ? -17.462 15.014 20.276 1.00 45.81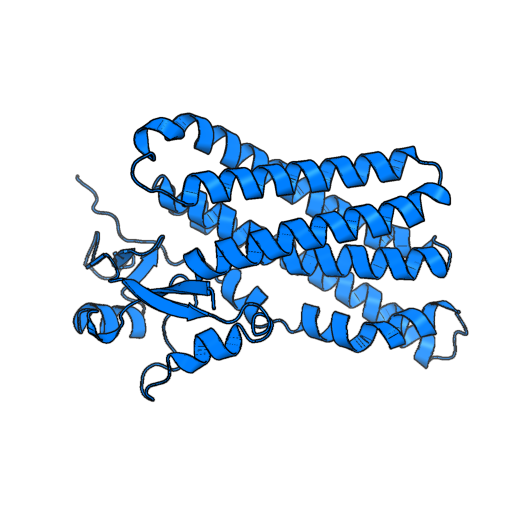 290 LEU A CA 1
ATOM 2312 C C . LEU A 1 290 ? -18.063 14.759 21.655 1.00 45.81 290 LEU A C 1
ATOM 2314 O O . LEU A 1 290 ? -19.242 15.027 21.886 1.00 45.81 290 LEU A O 1
ATOM 2318 N N . VAL A 1 291 ? -17.258 14.236 22.580 1.00 37.56 291 VAL A N 1
ATOM 2319 C CA . VAL A 1 291 ? -17.462 14.646 23.967 1.00 37.56 291 VAL A CA 1
ATOM 2320 C C . VAL A 1 291 ? -17.264 16.160 23.944 1.00 37.56 291 VAL A C 1
ATOM 2322 O O . VAL A 1 291 ? -16.175 16.631 23.617 1.00 37.56 291 VAL A O 1
ATOM 2325 N N . ILE A 1 292 ? -18.376 16.871 24.131 1.00 34.16 292 ILE A N 1
ATOM 2326 C CA . ILE A 1 292 ? -18.465 18.332 24.240 1.00 34.16 292 ILE A CA 1
ATOM 2327 C C . ILE A 1 292 ? -17.423 18.838 25.238 1.00 34.16 292 ILE A C 1
ATOM 2329 O O . ILE A 1 292 ? -17.309 18.214 26.319 1.00 34.16 292 ILE A O 1
#

Nearest PDB structures (foldseek):
  5v6p-assembly1_B  TM=3.886E-01  e=1.707E-01  Saccharomyces cerevisiae S288C
  8fbj-assembly1_A  TM=3.284E-01  e=3.122E-01  synthetic construct
  6vk1-assembly1_B  TM=3.393E-01  e=4.526E-01  Saccharomyces cerevisiae
  8qae-assembly1_A  TM=3.000E-01  e=2.194E+00  synthetic construct